Protein AF-A0A397FR09-F1 (afdb_monomer_lite)

Structure (mmCIF, N/CA/C/O backbone):
data_AF-A0A397FR09-F1
#
_entry.id   AF-A0A397FR09-F1
#
loop_
_atom_site.group_PDB
_atom_site.id
_atom_site.type_symbol
_atom_site.label_atom_id
_atom_site.label_alt_id
_atom_site.label_comp_id
_atom_site.label_asym_id
_atom_site.label_entity_id
_atom_site.label_seq_id
_atom_site.pdbx_PDB_ins_code
_atom_site.Cartn_x
_atom_site.Cartn_y
_atom_site.Cartn_z
_atom_site.occupancy
_atom_site.B_iso_or_equiv
_atom_site.auth_seq_id
_atom_site.auth_comp_id
_atom_site.auth_asym_id
_atom_site.auth_atom_id
_atom_site.pdbx_PDB_model_num
ATOM 1 N N . MET A 1 1 ? -12.885 -14.571 12.733 1.00 45.53 1 MET A N 1
ATOM 2 C CA . MET A 1 1 ? -11.521 -15.082 13.012 1.00 45.53 1 MET A CA 1
ATOM 3 C C . MET A 1 1 ? -10.592 -13.885 12.976 1.00 45.53 1 MET A C 1
ATOM 5 O O . MET A 1 1 ? -10.405 -13.341 11.898 1.00 45.53 1 MET A O 1
ATOM 9 N N . ALA A 1 2 ? -10.084 -13.427 14.120 1.00 47.41 2 ALA A N 1
ATOM 10 C CA . ALA A 1 2 ? -9.186 -12.278 14.161 1.00 47.41 2 ALA A CA 1
ATOM 11 C C . ALA A 1 2 ? -7.867 -12.636 13.455 1.00 47.41 2 ALA A C 1
ATOM 13 O O . ALA A 1 2 ? -7.003 -13.293 14.036 1.00 47.41 2 ALA A O 1
ATOM 14 N N . LYS A 1 3 ? -7.708 -12.235 12.187 1.00 55.50 3 LYS A N 1
ATOM 15 C CA . LYS A 1 3 ? -6.373 -11.908 11.679 1.00 55.50 3 LYS A CA 1
ATOM 16 C C . LYS A 1 3 ? -5.901 -10.792 12.615 1.00 55.50 3 LYS A C 1
ATOM 18 O O . LYS A 1 3 ? -6.490 -9.719 12.598 1.00 55.50 3 LYS A O 1
ATOM 23 N N . SER A 1 4 ? -4.978 -11.075 13.536 1.00 72.00 4 SER A N 1
ATOM 24 C CA . SER A 1 4 ? -4.500 -10.040 14.454 1.00 72.00 4 SER A CA 1
ATOM 25 C C . SER A 1 4 ? -3.927 -8.896 13.621 1.00 72.00 4 SER A C 1
ATOM 27 O O . SER A 1 4 ? -3.253 -9.159 12.624 1.00 72.00 4 SER A O 1
ATOM 29 N N . LEU A 1 5 ? -4.204 -7.652 14.015 1.00 78.75 5 LEU A N 1
ATOM 30 C CA . LEU A 1 5 ? -3.636 -6.43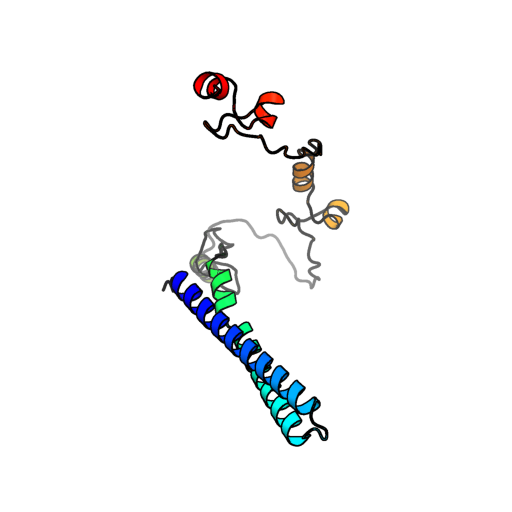2 13.427 1.00 78.75 5 LEU A CA 1
ATOM 31 C C . LEU A 1 5 ? -2.142 -6.613 13.090 1.00 78.75 5 LEU A C 1
ATOM 33 O O . LEU A 1 5 ? -1.701 -6.327 11.984 1.00 78.75 5 LEU A O 1
ATOM 37 N N . GLU A 1 6 ? -1.404 -7.241 14.007 1.00 83.56 6 GLU A N 1
ATOM 38 C CA . GLU A 1 6 ? 0.008 -7.615 13.883 1.00 83.56 6 GLU A CA 1
ATOM 39 C C . GLU A 1 6 ? 0.335 -8.464 12.636 1.00 83.56 6 GLU A C 1
ATOM 41 O O . GLU A 1 6 ? 1.358 -8.271 11.983 1.00 83.56 6 GLU A O 1
ATOM 46 N N . ASN A 1 7 ? -0.530 -9.408 12.261 1.00 85.62 7 ASN A N 1
ATOM 47 C CA . ASN A 1 7 ? -0.322 -10.268 11.096 1.00 85.62 7 ASN A CA 1
ATOM 48 C C . ASN A 1 7 ? -0.542 -9.502 9.779 1.00 85.62 7 ASN A C 1
ATOM 50 O O . ASN A 1 7 ? 0.163 -9.735 8.797 1.00 85.62 7 ASN A O 1
ATOM 54 N N . VAL A 1 8 ? -1.492 -8.561 9.767 1.00 84.31 8 VAL A N 1
ATOM 55 C CA . VAL A 1 8 ? -1.746 -7.682 8.615 1.00 84.31 8 VAL A CA 1
ATOM 56 C C . VAL A 1 8 ? -0.635 -6.632 8.493 1.00 84.31 8 VAL A C 1
ATOM 58 O O . VAL A 1 8 ? -0.106 -6.434 7.402 1.00 84.31 8 VAL A O 1
ATOM 61 N N . GLN A 1 9 ? -0.171 -6.064 9.610 1.00 85.69 9 GLN A N 1
ATOM 62 C CA . GLN A 1 9 ? 0.988 -5.163 9.659 1.00 85.69 9 GLN A CA 1
ATOM 63 C C . GLN A 1 9 ? 2.253 -5.844 9.131 1.00 85.69 9 GLN A C 1
ATOM 65 O O . GLN A 1 9 ? 2.916 -5.321 8.237 1.00 85.69 9 GLN A O 1
ATOM 70 N N . LYS A 1 10 ? 2.537 -7.069 9.580 1.00 90.62 10 LYS A N 1
ATOM 71 C CA . LYS A 1 10 ? 3.666 -7.857 9.074 1.00 90.62 10 LYS A CA 1
ATOM 72 C C . LYS A 1 10 ? 3.566 -8.139 7.573 1.00 90.62 10 LYS A C 1
ATOM 74 O O . LYS A 1 10 ? 4.577 -8.162 6.873 1.00 90.62 10 LYS A O 1
ATOM 79 N N . ARG A 1 11 ? 2.356 -8.370 7.056 1.00 89.81 11 ARG A N 1
ATOM 80 C CA . ARG A 1 11 ? 2.132 -8.531 5.613 1.00 89.81 11 ARG A CA 1
ATOM 81 C C . ARG A 1 11 ? 2.378 -7.215 4.866 1.00 89.81 11 ARG A C 1
ATOM 83 O O . ARG A 1 11 ? 3.025 -7.256 3.823 1.00 89.81 11 ARG A O 1
ATOM 90 N N . LYS A 1 12 ? 1.941 -6.070 5.401 1.00 89.69 12 LYS A N 1
ATOM 91 C CA . LYS A 1 12 ? 2.221 -4.738 4.834 1.00 89.69 12 LYS A CA 1
ATOM 92 C C . LYS A 1 12 ? 3.722 -4.495 4.732 1.00 89.69 12 LYS A C 1
ATOM 94 O O . LYS A 1 12 ? 4.199 -4.128 3.666 1.00 89.69 12 LYS A O 1
ATOM 99 N N . GLU A 1 13 ? 4.474 -4.765 5.797 1.00 92.38 13 GLU A N 1
ATOM 100 C CA . GLU A 1 13 ? 5.937 -4.635 5.798 1.00 92.38 13 GLU A CA 1
ATOM 101 C C . GLU A 1 13 ? 6.586 -5.471 4.688 1.00 92.38 13 GLU A C 1
ATOM 103 O O . GLU A 1 13 ? 7.453 -4.977 3.972 1.00 92.38 13 GLU A O 1
ATOM 108 N N . GLN A 1 14 ? 6.125 -6.709 4.480 1.00 91.88 14 GLN A N 1
ATOM 109 C CA . GLN A 1 14 ? 6.622 -7.565 3.398 1.00 91.88 14 GLN A CA 1
ATOM 110 C C . GLN A 1 14 ? 6.302 -7.015 2.004 1.00 91.88 14 GLN A C 1
ATOM 112 O O . GLN A 1 14 ? 7.123 -7.138 1.097 1.00 91.88 14 GLN A O 1
ATOM 117 N N . VAL A 1 15 ? 5.112 -6.444 1.808 1.00 89.31 15 VAL A N 1
ATOM 118 C CA . VAL A 1 15 ? 4.720 -5.836 0.527 1.00 89.31 15 VAL A CA 1
ATOM 119 C C . VAL A 1 15 ? 5.543 -4.575 0.264 1.00 89.31 15 VAL A C 1
ATOM 121 O O . VAL A 1 15 ? 6.115 -4.442 -0.815 1.00 89.31 15 VAL A O 1
ATOM 124 N N . VAL A 1 16 ? 5.700 -3.707 1.265 1.00 91.69 16 VAL A N 1
ATOM 125 C CA . VAL A 1 16 ? 6.537 -2.499 1.181 1.00 91.69 16 VAL A CA 1
ATOM 126 C C . VAL A 1 16 ? 7.996 -2.854 0.899 1.00 91.69 16 VAL A C 1
ATOM 128 O O . VAL A 1 16 ? 8.626 -2.228 0.051 1.00 91.69 16 VAL A O 1
ATOM 131 N N . GLN A 1 17 ? 8.531 -3.888 1.551 1.00 94.50 17 GLN A N 1
ATOM 132 C CA . GLN A 1 17 ? 9.887 -4.359 1.283 1.00 94.50 17 GLN A CA 1
ATOM 133 C C . GLN A 1 17 ? 10.053 -4.777 -0.185 1.00 94.50 17 GLN A C 1
ATOM 135 O O . GLN A 1 17 ? 11.002 -4.344 -0.832 1.00 94.50 17 GLN A O 1
ATOM 140 N N . LYS A 1 18 ? 9.107 -5.547 -0.735 1.00 92.75 18 LYS A N 1
ATOM 141 C CA . LYS A 1 18 ? 9.134 -5.945 -2.152 1.00 92.75 18 LYS A CA 1
ATOM 142 C C . LYS A 1 18 ? 9.042 -4.752 -3.098 1.00 92.75 18 LYS A C 1
ATOM 144 O O . LYS A 1 18 ? 9.723 -4.743 -4.115 1.00 92.75 18 LYS A O 1
ATOM 149 N N . ILE A 1 19 ? 8.221 -3.751 -2.777 1.00 90.56 19 ILE A N 1
ATOM 150 C CA . ILE A 1 19 ? 8.139 -2.511 -3.564 1.00 90.56 19 ILE A CA 1
ATOM 151 C C . ILE A 1 19 ? 9.502 -1.814 -3.591 1.00 90.56 19 ILE A C 1
ATOM 153 O O . ILE A 1 19 ? 9.951 -1.399 -4.655 1.00 90.56 19 ILE A O 1
ATOM 157 N N . ASN A 1 20 ? 10.180 -1.716 -2.446 1.00 91.75 20 ASN A N 1
ATOM 158 C CA . ASN A 1 20 ? 11.499 -1.088 -2.366 1.00 91.75 20 ASN A CA 1
ATOM 159 C C . ASN A 1 20 ? 12.561 -1.867 -3.156 1.00 91.75 20 ASN A C 1
ATOM 161 O O . ASN A 1 20 ? 13.309 -1.253 -3.909 1.00 91.75 20 ASN A O 1
ATOM 165 N N . GLU A 1 21 ? 12.584 -3.199 -3.046 1.00 94.12 21 GLU A N 1
ATOM 166 C CA . GLU A 1 21 ? 13.473 -4.066 -3.841 1.00 94.12 21 GLU A CA 1
ATOM 167 C C . GLU A 1 21 ? 13.252 -3.849 -5.349 1.00 94.12 21 GLU A C 1
ATOM 169 O O . GLU A 1 21 ? 14.201 -3.702 -6.116 1.00 94.12 21 GLU A O 1
ATOM 174 N N . LYS A 1 22 ? 11.990 -3.737 -5.775 1.00 89.94 22 LYS A N 1
ATOM 175 C CA . LYS A 1 22 ? 11.627 -3.475 -7.173 1.00 89.94 22 LYS A CA 1
ATOM 176 C C . LYS A 1 22 ? 12.008 -2.066 -7.637 1.00 89.94 22 LYS A C 1
ATOM 178 O O . LYS A 1 22 ? 12.426 -1.889 -8.776 1.00 89.94 22 LYS A O 1
ATOM 183 N N . LYS A 1 23 ? 11.907 -1.059 -6.769 1.00 90.44 23 LYS A N 1
ATOM 184 C CA . LYS A 1 23 ? 12.375 0.306 -7.068 1.00 90.44 23 LYS A CA 1
ATOM 185 C C . LYS A 1 23 ? 13.902 0.359 -7.211 1.00 90.44 23 LYS A C 1
ATOM 187 O O . LYS A 1 23 ? 14.399 1.042 -8.099 1.00 90.44 23 LYS A O 1
ATOM 192 N N . GLU A 1 24 ? 14.644 -0.419 -6.424 1.00 93.31 24 GLU A N 1
ATOM 193 C CA . GLU A 1 24 ? 16.100 -0.547 -6.580 1.00 93.31 24 GLU A CA 1
ATOM 194 C C . GLU A 1 24 ? 16.484 -1.231 -7.907 1.00 93.31 24 GLU A C 1
ATOM 196 O O . GLU A 1 24 ? 17.368 -0.745 -8.613 1.00 93.31 24 GLU A O 1
ATOM 201 N N . GLU A 1 25 ? 15.768 -2.293 -8.307 1.00 90.81 25 GLU A N 1
ATOM 202 C CA . GLU A 1 25 ? 15.913 -2.914 -9.638 1.00 90.81 25 GLU A CA 1
ATOM 203 C C . GLU A 1 25 ? 15.670 -1.888 -10.768 1.00 90.81 25 GLU A C 1
ATOM 205 O O . GLU A 1 25 ? 16.403 -1.854 -11.760 1.00 90.81 25 GLU A O 1
ATOM 210 N N . GLN A 1 26 ? 14.680 -1.004 -10.604 1.00 87.19 26 GLN A N 1
ATOM 211 C CA . GLN A 1 26 ? 14.390 0.075 -11.552 1.00 87.19 26 GLN A CA 1
ATOM 212 C C . GLN A 1 26 ? 15.555 1.080 -11.659 1.00 87.19 26 GLN A C 1
ATOM 214 O O . GLN A 1 26 ? 15.952 1.457 -12.766 1.00 87.19 26 GLN A O 1
ATOM 219 N N . ASP A 1 27 ? 16.144 1.474 -10.529 1.00 89.25 27 ASP A N 1
ATOM 220 C CA . ASP A 1 27 ? 17.308 2.367 -10.478 1.00 89.25 27 ASP A CA 1
ATOM 221 C C . ASP A 1 27 ? 18.555 1.752 -11.130 1.00 89.25 27 ASP A C 1
ATOM 223 O O . ASP A 1 27 ? 19.372 2.464 -11.731 1.00 89.25 27 ASP A O 1
ATOM 227 N N . ASP A 1 28 ? 18.723 0.435 -11.029 1.00 91.62 28 ASP A N 1
ATOM 228 C CA . ASP A 1 28 ? 19.810 -0.287 -11.685 1.00 91.62 28 ASP A CA 1
ATOM 229 C C . ASP A 1 28 ? 19.636 -0.324 -13.211 1.00 91.62 28 ASP A C 1
ATOM 231 O O . ASP A 1 28 ? 20.605 -0.070 -13.937 1.00 91.62 28 ASP A O 1
ATOM 235 N N . ILE A 1 29 ? 18.407 -0.517 -13.708 1.00 88.25 29 ILE A N 1
ATOM 236 C CA . ILE A 1 29 ? 18.078 -0.413 -15.143 1.00 88.25 29 ILE A CA 1
ATOM 237 C C . ILE A 1 29 ? 18.370 0.999 -15.668 1.00 88.25 29 ILE A C 1
ATOM 239 O O . ILE A 1 29 ? 18.963 1.154 -16.742 1.00 88.25 29 ILE A O 1
ATOM 243 N N . ILE A 1 30 ? 18.026 2.043 -14.907 1.00 86.50 30 ILE A N 1
ATOM 244 C CA . ILE A 1 30 ? 18.326 3.438 -15.270 1.00 86.50 30 ILE A CA 1
ATOM 245 C C . ILE A 1 30 ? 19.842 3.656 -15.331 1.00 86.50 30 ILE A C 1
ATOM 247 O O . ILE A 1 30 ? 20.358 4.201 -16.310 1.00 86.50 30 ILE A O 1
ATOM 251 N N . ARG A 1 31 ? 20.590 3.181 -14.326 1.00 88.44 31 ARG A N 1
ATOM 252 C CA . ARG A 1 31 ? 22.061 3.259 -14.314 1.00 88.44 31 ARG A CA 1
ATOM 253 C C . ARG A 1 31 ? 22.696 2.513 -15.484 1.00 88.44 31 ARG A C 1
ATOM 255 O O . ARG A 1 31 ? 23.716 2.969 -16.004 1.00 88.44 31 ARG A O 1
ATOM 262 N N . GLN A 1 32 ? 22.141 1.375 -15.889 1.00 85.31 32 GLN A N 1
ATOM 263 C CA . GLN A 1 32 ? 22.618 0.616 -17.041 1.00 85.31 32 GLN A CA 1
ATOM 264 C C . GLN A 1 32 ? 22.304 1.336 -18.357 1.00 85.31 32 GLN A C 1
ATOM 266 O O . GLN A 1 32 ? 23.185 1.457 -19.205 1.00 85.31 32 GLN A O 1
ATOM 271 N N . SER A 1 33 ? 21.109 1.911 -18.480 1.00 83.62 33 SER A N 1
ATOM 272 C CA . SER A 1 33 ? 20.697 2.704 -19.643 1.00 83.62 33 SER A CA 1
ATOM 273 C C . SER A 1 33 ? 21.578 3.940 -19.848 1.00 83.62 33 SER A C 1
ATOM 275 O O . SER A 1 33 ? 21.992 4.220 -20.970 1.00 83.62 33 SER A O 1
ATOM 277 N N . LEU A 1 34 ? 21.934 4.653 -18.773 1.00 83.38 34 LEU A N 1
ATOM 278 C CA . LEU A 1 34 ? 22.844 5.804 -18.842 1.00 83.38 34 LEU A CA 1
ATOM 279 C C . LEU A 1 34 ? 24.243 5.404 -19.335 1.00 83.38 34 LEU A C 1
ATOM 281 O O . LEU A 1 34 ? 24.807 6.077 -20.194 1.00 83.38 34 LEU A O 1
ATOM 285 N N . LYS A 1 35 ? 24.776 4.268 -18.863 1.00 83.06 35 LYS A N 1
ATOM 286 C CA . LYS A 1 35 ? 26.063 3.735 -19.346 1.00 83.06 35 LYS A CA 1
ATOM 287 C C . LYS A 1 35 ? 26.023 3.372 -20.831 1.00 83.06 35 LYS A C 1
ATOM 289 O O . LYS A 1 35 ? 27.016 3.569 -21.522 1.00 83.06 35 LYS A O 1
ATOM 294 N N . GLU A 1 36 ? 24.902 2.839 -21.315 1.00 79.38 36 GLU A N 1
ATOM 295 C CA . GLU A 1 36 ? 24.724 2.507 -22.734 1.00 79.38 36 GLU A CA 1
ATOM 296 C C . GLU A 1 36 ? 24.579 3.750 -23.623 1.00 79.38 36 GLU A C 1
ATOM 298 O O . GLU A 1 36 ? 25.007 3.730 -24.777 1.00 79.38 36 GLU A O 1
ATOM 303 N N . GLN A 1 37 ? 24.031 4.848 -23.095 1.00 73.00 37 GLN A N 1
ATOM 304 C CA . GLN A 1 37 ? 23.965 6.131 -23.804 1.00 73.00 37 GLN A CA 1
ATOM 305 C C . GLN A 1 37 ? 25.328 6.830 -23.913 1.00 73.00 37 GLN A C 1
ATOM 307 O O . GLN A 1 37 ? 25.572 7.515 -24.905 1.00 73.00 37 GLN A O 1
ATOM 312 N N . ASP A 1 38 ? 26.223 6.628 -22.942 1.00 79.69 38 ASP A N 1
ATOM 313 C CA . ASP A 1 38 ? 27.589 7.173 -22.961 1.00 79.69 38 ASP A CA 1
ATOM 314 C C . ASP A 1 38 ? 28.523 6.451 -23.963 1.00 79.69 38 ASP A C 1
ATOM 316 O O . ASP A 1 38 ? 29.643 6.909 -24.217 1.00 79.69 38 ASP A O 1
ATOM 320 N N . ASN A 1 39 ? 28.086 5.336 -24.563 1.00 71.75 39 ASN A N 1
ATOM 321 C CA . ASN A 1 39 ? 28.842 4.616 -25.591 1.00 71.75 39 ASN A CA 1
ATOM 322 C C . ASN A 1 39 ? 28.769 5.335 -26.957 1.00 71.75 39 ASN A C 1
ATOM 324 O O . ASN A 1 39 ? 27.706 5.769 -27.393 1.00 71.75 39 ASN A O 1
ATOM 328 N N . GLU A 1 40 ? 29.892 5.388 -27.695 1.00 67.94 40 GLU A N 1
ATOM 329 C CA . GLU A 1 40 ? 30.014 6.081 -29.002 1.00 67.94 40 GLU A CA 1
ATOM 330 C C . GLU A 1 40 ? 28.999 5.613 -30.069 1.00 67.94 40 GLU A C 1
ATOM 332 O O . GLU A 1 40 ? 28.719 6.334 -31.030 1.00 67.94 40 GLU A O 1
ATOM 337 N N . THR A 1 41 ? 28.425 4.420 -29.895 1.00 72.88 41 THR A N 1
ATOM 338 C CA . THR A 1 41 ? 27.283 3.913 -30.662 1.00 72.88 41 THR A CA 1
ATOM 339 C C . THR A 1 41 ? 26.309 3.209 -29.713 1.00 72.88 41 THR A C 1
ATOM 341 O O . THR A 1 41 ? 26.593 2.073 -29.319 1.00 72.88 41 THR A O 1
ATOM 344 N N . PRO A 1 42 ? 25.172 3.836 -29.356 1.00 68.88 42 PRO A N 1
ATOM 345 C CA . PRO A 1 42 ? 24.167 3.219 -28.498 1.00 68.88 42 PRO A CA 1
ATOM 346 C C . PRO A 1 42 ? 23.613 1.945 -29.140 1.00 68.88 42 PRO A C 1
ATOM 348 O O . PRO A 1 42 ? 23.215 1.951 -30.311 1.00 68.88 42 PRO A O 1
ATOM 351 N N . ASN A 1 43 ? 23.574 0.847 -28.385 1.00 77.94 43 ASN A N 1
ATOM 352 C CA . ASN A 1 43 ? 22.966 -0.390 -28.856 1.00 77.94 43 ASN A CA 1
ATOM 353 C C . ASN A 1 43 ? 21.437 -0.300 -28.719 1.00 77.94 43 ASN A C 1
ATOM 355 O O . ASN A 1 43 ? 20.877 -0.548 -27.657 1.00 77.94 43 ASN A O 1
ATOM 359 N N . HIS A 1 44 ? 20.763 0.071 -29.809 1.00 75.38 44 HIS A N 1
ATOM 360 C CA . HIS A 1 44 ? 19.313 0.298 -29.834 1.00 75.38 44 HIS A CA 1
ATOM 361 C C . HIS A 1 44 ? 18.483 -0.954 -29.487 1.00 75.38 44 HIS A C 1
ATOM 363 O O . HIS A 1 44 ? 17.365 -0.826 -28.997 1.00 75.38 44 HIS A O 1
ATOM 369 N N . GLU A 1 45 ? 19.002 -2.157 -29.741 1.00 77.69 45 GLU A N 1
ATOM 370 C CA . GLU A 1 45 ? 18.333 -3.414 -29.370 1.00 77.69 45 GLU A CA 1
ATOM 371 C C . GLU A 1 45 ? 18.380 -3.606 -27.844 1.00 77.69 45 GLU A C 1
ATOM 373 O O . GLU A 1 45 ? 17.362 -3.883 -27.221 1.00 77.69 45 GLU A O 1
ATOM 378 N N . LEU A 1 46 ? 19.530 -3.298 -27.232 1.00 76.81 46 LEU A N 1
ATOM 379 C CA . LEU A 1 46 ? 19.737 -3.366 -25.782 1.00 76.81 46 LEU A CA 1
ATOM 380 C C . LEU A 1 46 ? 18.916 -2.317 -25.012 1.00 76.81 46 LEU A C 1
ATOM 382 O O . LEU A 1 46 ? 18.432 -2.591 -23.921 1.00 76.81 46 LEU A O 1
ATOM 386 N N . ILE A 1 47 ? 18.744 -1.120 -25.584 1.00 79.50 47 ILE A N 1
ATOM 387 C CA . ILE A 1 47 ? 17.887 -0.069 -25.010 1.00 79.50 47 ILE A CA 1
ATOM 388 C C . ILE A 1 47 ? 16.417 -0.507 -25.023 1.00 79.50 47 ILE A C 1
ATOM 390 O O . ILE A 1 47 ? 15.724 -0.314 -24.030 1.00 79.50 47 ILE A O 1
ATOM 394 N N . GLY A 1 48 ? 15.956 -1.141 -26.108 1.00 81.25 48 GLY A N 1
ATOM 395 C CA 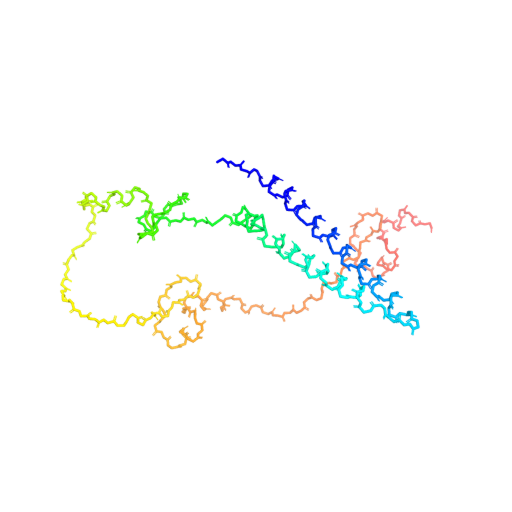. GLY A 1 48 ? 14.592 -1.674 -26.187 1.00 81.25 48 GLY A CA 1
ATOM 396 C C . GLY A 1 48 ? 14.321 -2.769 -25.151 1.00 81.25 48 GLY A C 1
ATOM 397 O O . GLY A 1 48 ? 13.279 -2.749 -24.500 1.00 81.25 48 GLY A O 1
ATOM 398 N N . ASP A 1 49 ? 15.277 -3.677 -24.940 1.00 86.06 49 ASP A N 1
ATOM 399 C CA . ASP A 1 49 ? 15.162 -4.721 -23.914 1.00 86.06 49 ASP A CA 1
ATOM 400 C C . ASP A 1 49 ? 15.061 -4.124 -22.494 1.00 86.06 49 ASP A C 1
ATOM 402 O O . ASP A 1 49 ? 14.231 -4.564 -21.695 1.00 86.06 49 ASP A O 1
ATOM 406 N N . LEU A 1 50 ? 15.846 -3.079 -22.194 1.00 86.12 50 LEU A N 1
ATOM 407 C CA . LEU A 1 50 ? 15.801 -2.369 -20.907 1.00 86.12 50 LEU A CA 1
ATOM 408 C C . LEU A 1 50 ? 14.469 -1.629 -20.695 1.00 86.12 50 LEU A C 1
ATOM 410 O O . LEU A 1 50 ? 13.941 -1.629 -19.584 1.00 86.12 50 LEU A O 1
ATOM 414 N N . GLU A 1 51 ? 13.894 -1.032 -21.743 1.00 86.44 51 GLU A N 1
ATOM 415 C CA . GLU A 1 51 ? 12.571 -0.391 -21.685 1.00 86.44 51 GLU A CA 1
ATOM 416 C C . GLU A 1 51 ? 11.446 -1.404 -21.404 1.00 86.44 51 GLU A C 1
ATOM 418 O O . GLU A 1 51 ? 10.530 -1.128 -20.621 1.00 86.44 51 GLU A O 1
ATOM 423 N N . ASP A 1 52 ? 11.517 -2.593 -22.009 1.00 89.62 52 ASP A N 1
ATOM 424 C CA . ASP A 1 52 ? 10.556 -3.674 -21.776 1.00 89.62 52 ASP A CA 1
ATOM 425 C C . ASP A 1 52 ? 10.681 -4.270 -20.364 1.00 89.62 52 ASP A C 1
ATOM 427 O O . ASP A 1 52 ? 9.669 -4.634 -19.754 1.00 89.62 52 ASP A O 1
ATOM 431 N N . GLU A 1 53 ? 11.898 -4.389 -19.829 1.00 87.88 53 GLU A N 1
ATOM 432 C CA . GLU A 1 53 ? 12.132 -4.786 -18.435 1.00 87.88 53 GLU A CA 1
ATOM 433 C C . GLU A 1 53 ? 11.612 -3.735 -17.453 1.00 87.88 53 GLU A C 1
ATOM 435 O O . GLU A 1 53 ? 10.889 -4.084 -16.518 1.00 87.88 53 GLU A O 1
ATOM 440 N N . TRP A 1 54 ? 11.883 -2.455 -17.711 1.00 87.94 54 TRP A N 1
ATOM 441 C CA . TRP A 1 54 ? 11.392 -1.342 -16.901 1.00 87.94 54 TRP A CA 1
ATOM 442 C C . TRP A 1 54 ? 9.862 -1.331 -16.814 1.00 87.94 54 TRP A C 1
ATOM 444 O O . TRP A 1 54 ? 9.305 -1.276 -15.719 1.00 87.94 54 TRP A O 1
ATOM 454 N N . ARG A 1 55 ? 9.168 -1.502 -17.947 1.00 90.81 55 ARG A N 1
ATOM 455 C CA . ARG A 1 55 ? 7.697 -1.555 -17.982 1.00 90.81 55 ARG A CA 1
ATOM 456 C C . ARG A 1 55 ? 7.125 -2.735 -17.189 1.00 90.81 55 ARG A C 1
ATOM 458 O O . ARG A 1 55 ? 6.107 -2.589 -16.517 1.00 90.81 55 ARG A O 1
ATOM 465 N N . LYS A 1 56 ? 7.759 -3.912 -17.253 1.00 92.62 56 LYS A N 1
ATOM 466 C CA . LYS A 1 56 ? 7.335 -5.080 -16.454 1.00 92.62 56 LYS A CA 1
ATOM 467 C C . LYS A 1 56 ? 7.482 -4.807 -14.960 1.00 92.62 56 LYS A C 1
ATOM 469 O O . LYS A 1 56 ? 6.598 -5.172 -14.190 1.00 92.62 56 LYS A O 1
ATOM 474 N N . LEU A 1 57 ? 8.577 -4.162 -14.571 1.00 89.12 57 LEU A N 1
ATOM 475 C CA . LEU A 1 57 ? 8.847 -3.765 -13.194 1.00 89.12 57 LEU A CA 1
ATOM 476 C C . LEU A 1 57 ? 7.833 -2.745 -12.673 1.00 89.12 57 LEU A C 1
ATOM 478 O O . LEU A 1 57 ? 7.321 -2.917 -11.570 1.00 89.12 57 LEU A O 1
ATOM 482 N N . GLU A 1 58 ? 7.468 -1.747 -13.476 1.00 89.56 58 GLU A N 1
ATOM 483 C CA . GLU A 1 58 ? 6.394 -0.809 -13.130 1.00 89.56 58 GLU A CA 1
ATOM 484 C C . GLU A 1 58 ? 5.053 -1.517 -12.911 1.00 89.56 58 GLU A C 1
ATOM 486 O O . GLU A 1 58 ? 4.359 -1.256 -11.928 1.00 89.56 58 GLU A O 1
ATOM 491 N N . ASP A 1 59 ? 4.696 -2.459 -13.788 1.00 92.94 59 ASP A N 1
ATOM 492 C CA . ASP A 1 59 ? 3.478 -3.256 -13.636 1.00 92.94 59 ASP A CA 1
ATOM 493 C C . ASP A 1 59 ? 3.500 -4.137 -12.375 1.00 92.94 59 ASP A C 1
ATOM 495 O O . ASP A 1 59 ? 2.452 -4.375 -11.770 1.00 92.94 59 ASP A O 1
ATOM 499 N N . GLU A 1 60 ? 4.667 -4.651 -11.979 1.00 90.12 60 GLU A N 1
ATOM 500 C CA . GLU A 1 60 ? 4.848 -5.405 -10.733 1.00 90.12 60 GLU A CA 1
ATOM 501 C C . GLU A 1 60 ? 4.726 -4.511 -9.495 1.00 90.12 60 GLU A C 1
ATOM 503 O O . GLU A 1 60 ? 4.031 -4.892 -8.552 1.00 90.12 60 GLU A O 1
ATOM 508 N N . ILE A 1 61 ? 5.337 -3.321 -9.507 1.00 89.88 61 ILE A N 1
ATOM 509 C CA . ILE A 1 61 ? 5.228 -2.333 -8.423 1.00 89.88 61 ILE A CA 1
ATOM 510 C C . ILE A 1 61 ? 3.774 -1.910 -8.248 1.00 89.88 61 ILE A C 1
ATOM 512 O O . ILE A 1 61 ? 3.258 -1.985 -7.137 1.00 89.88 61 ILE A O 1
ATOM 516 N N . ARG A 1 62 ? 3.082 -1.569 -9.339 1.00 92.25 62 ARG A N 1
ATOM 517 C CA . ARG A 1 62 ? 1.671 -1.172 -9.293 1.00 92.25 62 ARG A CA 1
ATOM 518 C C . ARG A 1 62 ? 0.791 -2.247 -8.657 1.00 92.25 62 ARG A C 1
ATOM 520 O O . ARG A 1 62 ? -0.016 -1.946 -7.792 1.00 92.25 62 ARG A O 1
ATOM 527 N N . LYS A 1 63 ? 0.983 -3.519 -9.022 1.00 92.50 63 LYS A N 1
ATOM 528 C CA . LYS A 1 63 ? 0.232 -4.635 -8.412 1.00 92.50 63 LYS A CA 1
ATOM 529 C C . LYS A 1 63 ? 0.490 -4.790 -6.916 1.00 92.50 63 LYS A C 1
ATOM 531 O O . LYS A 1 63 ? -0.380 -5.289 -6.211 1.00 92.50 63 LYS A O 1
ATOM 536 N N . LEU A 1 64 ? 1.695 -4.460 -6.458 1.00 89.31 64 LEU A N 1
ATOM 537 C CA . LEU A 1 64 ? 2.033 -4.488 -5.040 1.00 89.31 64 LEU A CA 1
ATOM 538 C C . LEU A 1 64 ? 1.450 -3.276 -4.309 1.00 89.31 64 LEU A C 1
ATOM 540 O O . LEU A 1 64 ? 1.000 -3.435 -3.183 1.00 89.31 64 LEU A O 1
ATOM 544 N N . GLU A 1 65 ? 1.439 -2.097 -4.930 1.00 87.81 65 GLU A N 1
ATOM 545 C CA . GLU A 1 65 ? 0.812 -0.884 -4.385 1.00 87.81 65 GLU A CA 1
ATOM 546 C C . GLU A 1 65 ? -0.721 -1.031 -4.290 1.00 87.81 65 GLU A C 1
ATOM 548 O O . GLU A 1 65 ? -1.311 -0.577 -3.314 1.00 87.81 65 GLU A O 1
ATOM 553 N N . ASP A 1 66 ? -1.338 -1.776 -5.213 1.00 90.38 66 ASP A N 1
ATOM 554 C CA . ASP A 1 66 ? -2.760 -2.152 -5.192 1.00 90.38 66 ASP A CA 1
ATOM 555 C C . ASP A 1 66 ? -3.076 -3.344 -4.246 1.00 90.38 66 ASP A C 1
ATOM 557 O O . ASP A 1 66 ? -4.188 -3.885 -4.276 1.00 90.38 66 ASP A O 1
ATOM 561 N N . ASP A 1 67 ? -2.125 -3.825 -3.427 1.00 91.38 67 ASP A N 1
ATOM 562 C CA . ASP A 1 67 ? -2.373 -4.968 -2.533 1.00 91.38 67 ASP A CA 1
ATOM 563 C C . ASP A 1 67 ? -3.448 -4.610 -1.479 1.00 91.38 67 ASP A C 1
ATOM 565 O O . ASP A 1 67 ? -3.312 -3.617 -0.757 1.00 91.38 67 ASP A O 1
ATOM 569 N N . PRO A 1 68 ? -4.495 -5.441 -1.304 1.00 87.38 68 PRO A N 1
ATOM 570 C CA . PRO A 1 68 ? -5.584 -5.169 -0.364 1.00 87.38 68 PRO A CA 1
ATOM 571 C C . PRO A 1 68 ? -5.129 -5.109 1.098 1.00 87.38 68 PRO A C 1
ATOM 573 O O . PRO A 1 68 ? -5.898 -4.701 1.957 1.00 87.38 68 PRO A O 1
ATOM 576 N N . VAL A 1 69 ? -3.892 -5.503 1.422 1.00 87.06 69 VAL A N 1
ATOM 577 C CA . VAL A 1 69 ? -3.326 -5.323 2.765 1.00 87.06 69 VAL A CA 1
ATOM 578 C C . VAL A 1 69 ? -3.347 -3.858 3.215 1.00 87.06 69 VAL A C 1
ATOM 580 O O . VAL A 1 69 ? -3.455 -3.595 4.412 1.00 87.06 69 VAL A O 1
ATOM 583 N N . PHE A 1 70 ? -3.251 -2.906 2.281 1.00 84.75 70 PHE A N 1
ATOM 584 C CA . PHE A 1 70 ? -3.281 -1.480 2.603 1.00 84.75 70 PHE A CA 1
ATOM 585 C C . PHE A 1 70 ? -4.679 -1.012 3.014 1.00 84.75 70 PHE A C 1
ATOM 587 O O . PHE A 1 70 ? -4.788 -0.229 3.955 1.00 84.75 70 PHE A O 1
ATOM 594 N N . THR A 1 71 ? -5.733 -1.536 2.384 1.00 82.31 71 THR A N 1
ATOM 595 C CA . THR A 1 71 ? -7.124 -1.254 2.771 1.00 82.31 71 THR A CA 1
ATOM 596 C C . THR A 1 71 ? -7.540 -2.062 4.003 1.00 82.31 71 THR A C 1
ATOM 598 O O . THR A 1 71 ? -8.102 -1.494 4.929 1.00 82.31 71 THR A O 1
ATOM 601 N N . GLU A 1 72 ? -7.151 -3.344 4.096 1.00 83.75 72 GLU A N 1
ATOM 602 C CA . GLU A 1 72 ? -7.423 -4.201 5.266 1.00 83.75 72 GLU A CA 1
ATOM 603 C C . GLU A 1 72 ? -6.889 -3.582 6.574 1.00 83.75 72 GLU A C 1
ATOM 605 O O . GLU A 1 72 ? -7.492 -3.767 7.628 1.00 83.7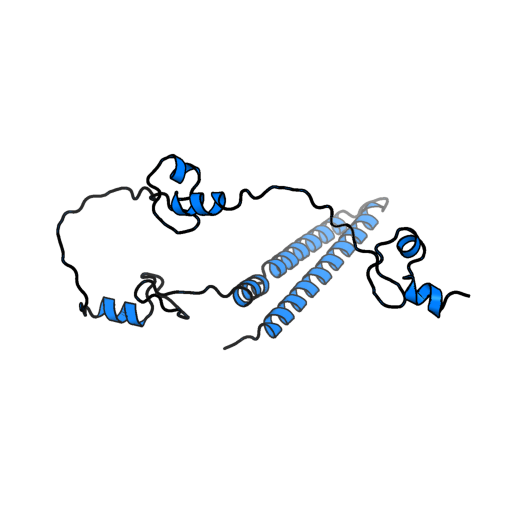5 72 GLU A O 1
ATOM 610 N N . LEU A 1 73 ? -5.753 -2.871 6.540 1.00 80.81 73 LEU A N 1
ATOM 611 C CA . LEU A 1 73 ? -5.239 -2.170 7.723 1.00 80.81 73 LEU A CA 1
ATOM 612 C C . LEU A 1 73 ? -6.076 -0.961 8.109 1.00 80.81 73 LEU A C 1
ATOM 614 O O . LEU A 1 73 ? -6.307 -0.762 9.296 1.00 80.81 73 LEU A O 1
ATOM 618 N N . TYR A 1 74 ? -6.518 -0.179 7.128 1.00 76.75 74 TYR A N 1
ATOM 619 C CA . TYR A 1 74 ? -7.343 0.993 7.382 1.00 76.75 74 TYR A CA 1
ATOM 620 C C . TYR A 1 74 ? -8.666 0.598 8.045 1.00 76.75 74 TYR A C 1
ATOM 622 O O . TYR A 1 74 ? -9.031 1.198 9.052 1.00 76.75 74 TYR A O 1
ATOM 630 N N . ASP A 1 75 ? -9.306 -0.466 7.555 1.00 80.25 75 ASP A N 1
ATOM 631 C CA . ASP A 1 75 ? -10.560 -0.997 8.108 1.00 80.25 75 ASP A CA 1
ATOM 632 C C . ASP A 1 75 ? -10.379 -1.573 9.526 1.00 80.25 75 ASP A C 1
ATOM 634 O O . ASP A 1 75 ? -11.291 -1.533 10.350 1.00 80.25 75 ASP A O 1
ATOM 638 N N . LEU A 1 76 ? -9.196 -2.124 9.831 1.00 78.50 76 LEU A N 1
ATOM 639 C CA . LEU A 1 76 ? -8.865 -2.633 11.167 1.00 78.50 76 LEU A CA 1
ATOM 640 C C . LEU A 1 76 ? -8.496 -1.524 12.162 1.00 78.50 76 LEU A C 1
ATOM 642 O O . LEU A 1 76 ? -8.754 -1.679 13.355 1.00 78.50 76 LEU A O 1
ATOM 646 N N . GLU A 1 77 ? -7.852 -0.450 11.700 1.00 77.31 77 GLU A N 1
ATOM 647 C CA . GLU A 1 77 ? -7.502 0.720 12.517 1.00 77.31 77 GLU A CA 1
ATOM 648 C C . GLU A 1 77 ? -8.707 1.646 12.731 1.00 77.31 77 GLU A C 1
ATOM 650 O O . GLU A 1 77 ? -8.809 2.273 13.784 1.00 77.31 77 GLU A O 1
ATOM 655 N N . ASN A 1 78 ? -9.642 1.677 11.777 1.00 74.12 78 ASN A N 1
ATOM 656 C CA . ASN A 1 78 ? -10.858 2.487 11.799 1.00 74.12 78 ASN A CA 1
ATOM 657 C C . ASN A 1 78 ? -12.088 1.584 11.617 1.00 74.12 78 ASN A C 1
ATOM 659 O O . ASN A 1 78 ? -12.693 1.576 10.541 1.00 74.12 78 ASN A O 1
ATOM 663 N N . PRO A 1 79 ? -12.464 0.794 12.638 1.00 70.81 79 PRO A N 1
ATOM 664 C CA . PRO A 1 79 ? -13.657 -0.031 12.552 1.00 70.81 79 PRO A CA 1
ATOM 665 C C . PRO A 1 79 ? -14.882 0.872 12.387 1.00 70.81 79 PRO A C 1
ATOM 667 O O . PRO A 1 79 ? -15.179 1.697 13.250 1.00 70.81 79 PRO A O 1
ATOM 670 N N . ILE A 1 80 ? -15.593 0.716 11.273 1.00 71.69 80 ILE A N 1
ATOM 671 C CA . ILE A 1 80 ? -16.864 1.404 11.049 1.00 71.69 80 ILE A CA 1
ATOM 672 C C . ILE A 1 80 ? -17.864 0.862 12.077 1.00 71.69 80 ILE A C 1
ATOM 674 O O . ILE A 1 80 ? -18.149 -0.337 12.099 1.00 71.69 80 ILE A O 1
ATOM 678 N N . GLU A 1 81 ? -18.395 1.730 12.941 1.00 72.25 81 GLU A N 1
ATOM 679 C CA . GLU A 1 81 ? -19.523 1.379 13.807 1.00 72.25 81 GLU A CA 1
ATOM 680 C C . GLU A 1 81 ? -20.782 1.230 12.949 1.00 72.25 81 GLU A C 1
ATOM 682 O O . GLU A 1 81 ? -21.434 2.208 12.583 1.00 72.25 81 GLU A O 1
ATOM 687 N N . ILE A 1 82 ? -21.137 -0.009 12.622 1.00 80.25 82 ILE A N 1
ATOM 688 C CA . ILE A 1 82 ? -22.351 -0.310 11.868 1.00 80.25 82 ILE A CA 1
ATOM 689 C C . ILE A 1 82 ? -23.529 -0.386 12.848 1.00 80.25 82 ILE A C 1
ATOM 691 O O . ILE A 1 82 ? -23.550 -1.221 13.758 1.00 80.25 82 ILE A O 1
ATOM 695 N N . ARG A 1 83 ? -24.533 0.484 12.675 1.00 83.38 83 ARG A N 1
ATOM 696 C CA . ARG A 1 83 ? -25.735 0.535 13.524 1.00 83.38 83 ARG A CA 1
ATOM 697 C C . ARG A 1 83 ? -26.991 0.213 12.731 1.00 83.38 83 ARG A C 1
ATOM 699 O O . ARG A 1 83 ? -27.214 0.743 11.655 1.00 83.38 83 ARG A O 1
ATOM 706 N N . CYS A 1 84 ? -27.843 -0.630 13.304 1.00 85.06 84 CYS A N 1
ATOM 707 C CA . CYS A 1 84 ? -29.122 -0.995 12.700 1.00 85.06 84 CYS A CA 1
ATOM 708 C C . CYS A 1 84 ? -30.127 0.157 12.750 1.00 85.06 84 CYS A C 1
ATOM 710 O O . CYS A 1 84 ? -30.506 0.578 13.843 1.00 85.06 84 CYS A O 1
ATOM 712 N N . SER A 1 85 ? -30.669 0.563 11.602 1.00 84.94 85 SER A N 1
ATOM 713 C CA . SER A 1 85 ? -31.663 1.642 11.502 1.00 84.94 85 SER A CA 1
ATOM 714 C C . SER A 1 85 ? -32.964 1.352 12.267 1.00 84.94 85 SER A C 1
ATOM 716 O O . SER A 1 85 ? -33.610 2.263 12.777 1.00 84.94 85 SER A O 1
ATOM 718 N N . GLY A 1 86 ? -33.342 0.077 12.425 1.00 83.81 86 GLY A N 1
ATOM 719 C CA . GLY A 1 86 ? -34.577 -0.317 13.116 1.00 83.81 86 GLY A CA 1
ATOM 720 C C . GLY A 1 86 ? -34.488 -0.357 14.646 1.00 83.81 86 GLY A C 1
ATOM 721 O O . GLY A 1 86 ? -35.486 -0.135 15.329 1.00 83.81 86 GLY A O 1
ATOM 722 N N . CYS A 1 87 ? -33.314 -0.652 15.215 1.00 85.75 87 CYS A N 1
ATOM 723 C CA . CYS A 1 87 ? -33.156 -0.813 16.673 1.00 85.75 87 CYS A CA 1
ATOM 724 C C . CYS A 1 87 ? -31.989 -0.034 17.290 1.00 85.75 87 CYS A C 1
ATOM 726 O O . CYS A 1 87 ? -31.779 -0.112 18.502 1.00 85.75 87 CYS A O 1
ATOM 728 N N . ASN A 1 88 ? -31.243 0.697 16.464 1.00 81.19 88 ASN A N 1
ATOM 729 C CA . ASN A 1 88 ? -30.093 1.531 16.799 1.00 81.19 88 ASN A CA 1
ATOM 730 C C . ASN A 1 88 ? -28.994 0.824 17.612 1.00 81.19 88 ASN A C 1
ATOM 732 O O . ASN A 1 88 ? -28.280 1.452 18.391 1.00 81.19 88 ASN A O 1
ATOM 736 N N . ARG A 1 89 ? -28.884 -0.503 17.477 1.00 82.31 89 ARG A N 1
ATOM 737 C CA . ARG A 1 89 ? -27.810 -1.293 18.089 1.00 82.31 89 ARG A CA 1
ATOM 738 C C . ARG A 1 89 ? -26.646 -1.419 17.124 1.00 82.31 89 ARG A C 1
ATOM 740 O O . ARG A 1 89 ? -26.874 -1.632 15.934 1.00 82.31 89 ARG A O 1
ATOM 747 N N . GLU A 1 90 ? -25.438 -1.363 17.674 1.00 84.62 90 GLU A N 1
ATOM 748 C CA . GLU A 1 90 ? -24.224 -1.805 16.992 1.00 84.62 90 GLU A CA 1
ATOM 749 C C . GLU A 1 90 ? -24.345 -3.289 16.645 1.00 84.62 90 GLU A C 1
ATOM 751 O O . GLU A 1 90 ? -24.741 -4.113 17.480 1.00 84.62 90 GLU A O 1
ATOM 756 N N . VAL A 1 91 ? -24.058 -3.610 15.390 1.00 84.94 91 VAL A N 1
ATOM 757 C CA . VAL A 1 91 ? -24.131 -4.959 14.834 1.00 84.94 91 VAL A CA 1
ATOM 758 C C . VAL A 1 91 ? -22.951 -5.196 13.905 1.00 84.94 91 VAL A C 1
ATOM 760 O O . VAL A 1 91 ? -22.400 -4.258 13.346 1.00 84.94 91 VAL A O 1
ATOM 763 N N . ASP A 1 92 ? -22.569 -6.459 13.737 1.00 77.81 92 ASP A N 1
ATOM 764 C CA . ASP A 1 92 ? -21.434 -6.819 12.881 1.00 77.81 92 ASP A CA 1
ATOM 765 C C . ASP A 1 92 ? -21.780 -6.756 11.379 1.00 77.81 92 ASP A C 1
ATOM 767 O O . ASP A 1 92 ? -20.892 -6.583 10.551 1.00 77.81 92 ASP A O 1
ATOM 771 N N . GLU A 1 93 ? -23.063 -6.918 11.027 1.00 79.06 93 GLU A N 1
ATOM 772 C CA . GLU A 1 93 ? -23.567 -6.971 9.648 1.00 79.06 93 GLU A CA 1
ATOM 773 C C . GLU A 1 93 ? -25.002 -6.408 9.578 1.00 79.06 93 GLU A C 1
ATOM 775 O O . GLU A 1 93 ? -25.821 -6.643 10.481 1.00 79.06 93 GLU A O 1
ATOM 780 N N . LEU A 1 94 ? -25.309 -5.696 8.489 1.00 85.12 94 LEU A N 1
ATOM 781 C CA . LEU A 1 94 ? -26.656 -5.262 8.106 1.00 85.12 94 LEU A CA 1
ATOM 782 C C . LEU A 1 94 ? -27.086 -5.958 6.820 1.00 85.12 94 LEU A C 1
ATOM 784 O O . LEU A 1 94 ? -26.264 -6.466 6.064 1.00 85.12 94 LEU A O 1
ATOM 788 N N . ASP A 1 95 ? -28.392 -5.994 6.607 1.00 82.62 95 ASP A N 1
ATOM 789 C CA . ASP A 1 95 ? -28.972 -6.359 5.327 1.00 82.62 95 ASP A CA 1
ATOM 790 C C . ASP A 1 95 ? -28.781 -5.213 4.318 1.00 82.62 95 ASP A C 1
ATOM 792 O O . ASP A 1 95 ? -29.230 -4.096 4.570 1.00 82.62 95 ASP A O 1
ATOM 796 N N . ASP A 1 96 ? -28.124 -5.498 3.189 1.00 79.31 96 ASP A N 1
ATOM 797 C CA . ASP A 1 96 ? -27.746 -4.501 2.172 1.00 79.31 96 ASP A CA 1
ATOM 798 C C . ASP A 1 96 ? -28.956 -3.799 1.520 1.00 79.31 96 ASP A C 1
ATOM 800 O O . ASP A 1 96 ? -28.809 -2.747 0.899 1.00 79.31 96 ASP A O 1
ATOM 804 N N . GLU A 1 97 ? -30.150 -4.396 1.606 1.00 80.44 97 GLU A N 1
ATOM 805 C CA . GLU A 1 97 ? -31.380 -3.861 1.013 1.00 80.44 97 GLU A CA 1
ATOM 806 C C . GLU A 1 97 ? -32.176 -2.988 1.989 1.00 80.44 97 GLU A C 1
ATOM 808 O O . GLU A 1 97 ? -32.923 -2.107 1.557 1.00 80.44 97 GLU A O 1
ATOM 813 N N . THR A 1 98 ? -32.049 -3.230 3.294 1.00 80.62 98 THR A N 1
ATOM 814 C CA . THR A 1 98 ? -32.917 -2.614 4.307 1.00 80.62 98 THR A CA 1
ATOM 815 C C . THR A 1 98 ? -32.179 -1.837 5.396 1.00 80.62 98 THR A C 1
ATOM 817 O O . THR A 1 98 ? -32.837 -1.162 6.188 1.00 80.62 98 THR A O 1
ATOM 820 N N . ASP A 1 99 ? -30.846 -1.912 5.469 1.00 83.62 99 ASP A N 1
ATOM 821 C CA . ASP A 1 99 ? -30.026 -1.360 6.563 1.00 83.62 99 ASP A CA 1
ATOM 822 C C . ASP A 1 99 ? -30.505 -1.816 7.958 1.00 83.62 99 ASP A C 1
ATOM 824 O O . ASP A 1 99 ? -30.340 -1.145 8.988 1.00 83.62 99 ASP A O 1
ATOM 828 N N . LEU A 1 100 ? -31.137 -2.991 8.010 1.00 87.31 100 LEU A N 1
ATOM 829 C CA . LEU A 1 100 ? -31.644 -3.605 9.225 1.00 87.31 100 LEU A CA 1
ATOM 830 C C . LEU A 1 100 ? -30.733 -4.748 9.653 1.00 87.31 100 LEU A C 1
ATOM 832 O O . LEU A 1 100 ? -30.182 -5.498 8.854 1.00 87.31 100 LEU A O 1
ATOM 836 N N . CYS A 1 101 ? -30.606 -4.937 10.964 1.00 88.06 101 CYS A N 1
ATOM 837 C CA . CYS A 1 101 ? -30.007 -6.162 11.466 1.00 88.06 101 CYS A CA 1
ATOM 838 C C . CYS A 1 101 ? -30.925 -7.343 11.154 1.00 88.06 101 CYS A C 1
ATOM 840 O O . CYS A 1 101 ? -32.146 -7.196 11.046 1.00 88.06 101 CYS A O 1
ATOM 842 N N . ARG A 1 102 ? -30.350 -8.545 11.111 1.00 86.19 102 ARG A N 1
ATOM 843 C CA . ARG A 1 102 ? -31.088 -9.788 10.852 1.00 86.19 102 ARG A CA 1
ATOM 844 C C . ARG A 1 102 ? -32.380 -9.920 11.662 1.00 86.19 102 ARG A C 1
ATOM 846 O O . ARG A 1 102 ? -33.395 -10.338 11.129 1.00 86.19 102 ARG A O 1
ATOM 853 N N . ARG A 1 103 ? -32.362 -9.520 12.937 1.00 84.75 103 ARG A N 1
ATOM 854 C CA . ARG A 1 103 ? -33.553 -9.553 13.793 1.00 84.75 103 ARG A CA 1
ATOM 855 C C . ARG A 1 103 ? -34.655 -8.612 13.297 1.00 84.75 103 ARG A C 1
ATOM 857 O O . ARG A 1 103 ? -35.808 -9.013 13.257 1.00 84.75 103 ARG A O 1
ATOM 864 N N . CYS A 1 104 ? -34.307 -7.371 12.965 1.00 82.50 104 CYS A N 1
ATOM 865 C CA . CYS A 1 104 ? -35.272 -6.384 12.482 1.00 82.50 104 CYS A CA 1
ATOM 866 C C . CYS A 1 104 ? -35.776 -6.725 11.073 1.00 82.50 104 CYS A C 1
ATOM 868 O O . CYS A 1 104 ? -36.927 -6.437 10.767 1.00 82.50 104 CYS A O 1
ATOM 870 N N . THR A 1 105 ? -34.940 -7.374 10.261 1.00 83.56 105 THR A N 1
ATOM 871 C CA . THR A 1 105 ? -35.305 -7.894 8.934 1.00 83.56 105 THR A CA 1
ATOM 872 C C . THR A 1 105 ? -36.287 -9.062 9.059 1.00 83.56 105 THR A C 1
ATOM 874 O O . THR A 1 105 ? -37.351 -9.054 8.456 1.00 83.56 105 THR A O 1
ATOM 877 N N . GLU A 1 106 ? -36.008 -10.027 9.940 1.00 80.81 106 GLU A N 1
ATOM 878 C CA . GLU A 1 106 ? -36.937 -11.129 10.234 1.00 80.81 106 GLU A CA 1
ATOM 879 C C . GLU A 1 106 ? -38.273 -10.595 10.806 1.00 80.81 106 GLU A C 1
ATOM 881 O O . GLU A 1 106 ? -39.347 -11.057 10.429 1.00 80.81 106 GLU A O 1
ATOM 886 N N . GLU A 1 107 ? -38.237 -9.568 11.666 1.00 71.81 107 GLU A N 1
ATOM 887 C CA . GLU A 1 107 ? -39.442 -8.932 12.224 1.00 71.81 107 GLU A CA 1
ATOM 888 C C . GLU A 1 107 ? -40.260 -8.146 11.168 1.00 71.81 107 GLU A C 1
ATOM 890 O O . GLU A 1 107 ? -41.487 -8.064 11.298 1.00 71.81 107 GLU A O 1
ATOM 895 N N . SER A 1 108 ? -39.624 -7.609 10.116 1.00 65.69 108 SER A N 1
ATOM 896 C CA . SER A 1 108 ? -40.301 -6.895 9.022 1.00 65.69 108 SER A CA 1
ATOM 897 C C . SER A 1 108 ? -40.886 -7.842 7.964 1.00 65.69 108 SER A C 1
ATOM 899 O O . SER A 1 108 ? -41.997 -7.604 7.484 1.00 65.69 108 SER A O 1
ATOM 901 N N . GLU A 1 109 ? -40.209 -8.953 7.660 1.00 65.44 109 GLU A N 1
ATOM 902 C CA . GLU A 1 109 ? -40.679 -9.986 6.725 1.00 65.44 109 GLU A CA 1
ATOM 903 C C . GLU A 1 109 ? -41.808 -10.852 7.308 1.00 65.44 109 GLU A C 1
ATOM 905 O O . GLU A 1 109 ? -42.728 -11.254 6.589 1.00 65.44 109 GLU A O 1
ATOM 910 N N . GLU A 1 110 ? -41.785 -11.122 8.618 1.00 54.84 110 GLU A N 1
ATOM 911 C CA . GLU A 1 110 ? -42.796 -11.953 9.287 1.00 54.84 110 GLU A CA 1
ATOM 912 C C . GLU A 1 110 ? -44.103 -11.205 9.623 1.00 54.84 110 GLU A C 1
ATOM 914 O O . GLU A 1 110 ? -45.029 -11.790 10.193 1.00 54.84 110 GLU A O 1
ATOM 919 N N . GLY A 1 111 ? -44.240 -9.930 9.237 1.00 47.16 111 GLY A N 1
ATOM 920 C CA . GLY A 1 111 ? -45.503 -9.190 9.337 1.00 47.16 111 GLY A CA 1
ATOM 921 C C . GLY A 1 111 ? -46.015 -9.008 10.769 1.00 47.16 111 GLY A C 1
ATOM 922 O O . GLY A 1 111 ? -47.226 -8.885 10.982 1.00 47.16 111 GLY A O 1
ATOM 923 N N . ASN A 1 112 ? -45.127 -8.988 11.766 1.00 40.94 112 ASN A N 1
ATOM 924 C CA . ASN A 1 112 ? -45.525 -8.811 13.157 1.00 40.94 112 ASN A CA 1
ATOM 925 C C . ASN A 1 112 ? -45.487 -7.329 13.539 1.00 40.94 112 ASN A C 1
ATOM 927 O O . ASN A 1 112 ? -44.595 -6.832 14.223 1.00 40.94 112 ASN A O 1
ATOM 931 N N . VAL A 1 113 ? -46.511 -6.618 13.072 1.00 48.38 113 VAL A N 1
ATOM 932 C CA . VAL A 1 113 ? -46.841 -5.262 13.505 1.00 48.38 113 VAL A CA 1
ATOM 933 C C . VAL A 1 113 ? -47.195 -5.300 14.993 1.00 48.38 113 VAL A C 1
ATOM 935 O O . VAL A 1 113 ? -48.313 -5.644 15.376 1.00 48.38 113 VAL A O 1
ATOM 938 N N . SER A 1 114 ? -46.267 -4.890 15.855 1.00 42.97 114 SER A N 1
ATOM 939 C CA . SER A 1 114 ? -46.624 -4.418 17.193 1.00 42.97 114 SER A CA 1
ATOM 940 C C . SER A 1 114 ? -45.827 -3.173 17.568 1.00 42.97 114 SER A C 1
ATOM 942 O O . SER A 1 114 ? -44.832 -3.236 18.283 1.00 42.97 114 SER A O 1
ATOM 944 N N . GLY A 1 115 ? -46.317 -2.027 17.102 1.00 36.94 115 GLY A N 1
ATOM 945 C CA . GLY A 1 115 ? -45.887 -0.706 17.550 1.00 36.94 115 GLY A CA 1
ATOM 946 C C . GLY A 1 115 ? -46.409 0.367 16.606 1.00 36.94 115 GLY A C 1
ATOM 947 O O . GLY A 1 115 ? -45.819 0.574 15.560 1.00 36.94 115 GLY A O 1
ATOM 948 N N . GLY A 1 116 ? -47.553 0.975 16.949 1.00 36.97 116 GLY A N 1
ATOM 949 C CA . GLY A 1 116 ? -48.286 1.955 16.131 1.00 36.97 116 GLY A CA 1
ATOM 950 C C . GLY A 1 116 ? -47.441 3.148 15.661 1.00 36.97 116 GLY A C 1
ATOM 951 O O . GLY A 1 116 ? -46.451 3.498 16.287 1.00 36.97 116 GLY A O 1
ATOM 952 N N . TYR A 1 117 ? -47.810 3.829 14.582 1.00 34.41 117 TYR A N 1
ATOM 953 C CA . TYR A 1 117 ? -49.088 4.520 14.428 1.00 34.41 117 TYR A CA 1
ATOM 954 C C . TYR A 1 117 ? -49.602 4.519 12.980 1.00 34.41 117 TYR A C 1
ATOM 956 O O . TYR A 1 117 ? -48.907 4.180 12.034 1.00 34.41 117 TYR A O 1
ATOM 964 N N . THR A 1 118 ? -50.880 4.863 12.898 1.00 39.12 118 THR A N 1
ATOM 965 C CA . THR A 1 118 ? -51.840 4.811 11.797 1.00 39.12 118 THR A CA 1
ATOM 966 C C . THR A 1 118 ? -51.427 5.490 10.493 1.00 39.12 118 THR A C 1
ATOM 968 O O . THR A 1 118 ? -51.109 6.674 10.473 1.00 39.12 118 THR A O 1
ATOM 971 N N . ASP A 1 119 ? -51.558 4.700 9.427 1.00 53.03 119 ASP A N 1
ATOM 972 C CA . ASP A 1 119 ? -52.211 5.002 8.148 1.00 53.03 119 ASP A CA 1
ATOM 973 C C . ASP A 1 119 ? -53.029 6.306 8.137 1.00 53.03 119 ASP A C 1
ATOM 975 O O . ASP A 1 119 ? -54.018 6.427 8.860 1.00 53.03 119 ASP A O 1
ATOM 979 N N . ASP A 1 120 ? -52.633 7.234 7.272 1.00 46.31 120 ASP A N 1
ATOM 980 C CA . ASP A 1 120 ? -53.557 8.084 6.530 1.00 46.31 120 ASP A CA 1
ATOM 981 C C . ASP A 1 120 ? -52.897 8.421 5.181 1.00 46.31 120 ASP A C 1
ATOM 983 O O . ASP A 1 120 ? -52.042 9.297 5.111 1.00 46.31 120 ASP A O 1
ATOM 987 N N . ASN A 1 121 ? -53.376 7.732 4.132 1.00 44.06 121 ASN A N 1
ATOM 988 C CA . ASN A 1 121 ? -53.808 8.334 2.858 1.00 44.06 121 ASN A CA 1
ATOM 989 C C . ASN A 1 121 ? -52.709 8.961 1.952 1.00 44.06 121 ASN A C 1
ATOM 991 O O . ASN A 1 121 ? -51.975 9.836 2.376 1.00 44.06 121 ASN A O 1
ATOM 995 N N . GLN A 1 122 ? -52.594 8.780 0.639 1.00 41.25 122 GLN A N 1
ATOM 996 C CA . GLN A 1 122 ? -53.156 7.967 -0.437 1.00 41.25 122 GLN A CA 1
ATOM 997 C C . GLN A 1 122 ? -52.415 8.474 -1.699 1.00 41.25 122 GLN A C 1
ATOM 999 O O . GLN A 1 122 ? -52.026 9.636 -1.743 1.00 41.25 122 GLN A O 1
ATOM 1004 N N . GLU A 1 123 ? -52.352 7.641 -2.736 1.00 37.34 123 GLU A N 1
ATOM 1005 C CA . GLU A 1 123 ? -52.064 8.008 -4.136 1.00 37.34 123 GLU A CA 1
ATOM 1006 C C . GLU A 1 123 ? -50.582 8.183 -4.517 1.00 37.34 123 GLU A C 1
ATOM 1008 O O . GLU A 1 123 ? -49.878 9.104 -4.127 1.00 37.34 123 GLU A O 1
ATOM 1013 N N . THR A 1 124 ? -50.152 7.222 -5.339 1.00 55.12 124 THR A N 1
ATOM 1014 C CA . THR A 1 124 ? -49.300 7.402 -6.520 1.00 55.12 124 THR A CA 1
ATOM 1015 C C . THR A 1 124 ? -49.180 8.856 -6.973 1.00 55.12 124 THR A C 1
ATOM 1017 O O . THR A 1 124 ? -50.227 9.462 -7.161 1.00 55.12 124 THR A O 1
ATOM 1020 N N . GLU A 1 125 ? -47.969 9.345 -7.244 1.00 43.50 125 GLU A N 1
ATOM 1021 C CA . GLU A 1 125 ? -47.488 9.813 -8.557 1.00 43.50 125 GLU A CA 1
ATOM 1022 C C . GLU A 1 125 ? -45.952 9.948 -8.505 1.00 43.50 125 GLU A C 1
ATOM 1024 O O . GLU A 1 125 ? -45.338 9.923 -7.440 1.00 43.50 125 GLU A O 1
ATOM 1029 N N . GLU A 1 126 ? -45.345 9.925 -9.686 1.00 51.00 126 GLU A N 1
ATOM 1030 C CA . GLU A 1 126 ? -43.918 10.080 -9.950 1.00 51.00 126 GLU A CA 1
ATOM 1031 C C . GLU A 1 126 ? -43.443 11.443 -9.427 1.00 51.00 126 GLU A C 1
ATOM 1033 O O . GLU A 1 126 ? -43.962 12.455 -9.880 1.00 51.00 126 GLU A O 1
ATOM 1038 N N . ASP A 1 127 ? -42.460 11.499 -8.526 1.00 37.44 127 ASP A N 1
ATOM 1039 C CA . ASP A 1 127 ? -41.853 12.780 -8.153 1.00 37.44 127 ASP A CA 1
ATOM 1040 C C . ASP A 1 127 ? -40.352 12.610 -7.918 1.00 37.44 127 ASP A C 1
ATOM 1042 O O . ASP A 1 127 ? -39.900 11.765 -7.136 1.00 37.44 127 ASP A O 1
ATOM 1046 N N . ASP A 1 128 ? -39.598 13.396 -8.685 1.00 44.59 128 ASP A N 1
ATOM 1047 C CA . ASP A 1 128 ? -38.182 13.678 -8.529 1.00 44.59 128 ASP A CA 1
ATOM 1048 C C . ASP A 1 128 ? -37.845 13.838 -7.038 1.00 44.59 128 ASP A C 1
ATOM 1050 O O . ASP A 1 128 ? -38.257 14.800 -6.391 1.00 44.59 128 ASP A O 1
ATOM 1054 N N . LYS A 1 129 ? -37.078 12.894 -6.478 1.00 46.16 129 LYS A N 1
ATOM 1055 C CA . LYS A 1 129 ? -36.396 13.124 -5.202 1.00 46.16 129 LYS A CA 1
ATOM 1056 C C . LYS A 1 129 ? -35.290 14.139 -5.466 1.00 46.16 129 LYS A C 1
ATOM 1058 O O . LYS A 1 129 ? -34.156 13.768 -5.749 1.00 46.16 129 LYS A O 1
ATOM 1063 N N . GLU A 1 130 ? -35.647 15.418 -5.452 1.00 53.81 130 GLU A N 1
ATOM 1064 C CA . GLU A 1 130 ? -34.686 16.477 -5.181 1.00 53.81 130 GLU A CA 1
ATOM 1065 C C . GLU A 1 130 ? -34.143 16.195 -3.777 1.00 53.81 130 GLU A C 1
ATOM 1067 O O . GLU A 1 130 ? -34.893 16.261 -2.804 1.00 53.81 130 GLU A O 1
ATOM 1072 N N . ASP A 1 131 ? -32.879 15.769 -3.695 1.00 59.38 131 ASP A N 1
ATOM 1073 C CA . ASP A 1 131 ? -32.193 15.514 -2.431 1.00 59.38 131 ASP A CA 1
ATOM 1074 C C . ASP A 1 131 ? -32.337 16.753 -1.536 1.00 59.38 131 ASP A C 1
ATOM 1076 O O . ASP A 1 131 ? -31.812 17.829 -1.847 1.00 59.38 131 ASP A O 1
ATOM 1080 N N . GLU A 1 132 ? -33.114 16.626 -0.457 1.00 72.94 132 GLU A N 1
ATOM 1081 C CA . GLU A 1 132 ? -33.294 17.712 0.497 1.00 72.94 132 GLU A CA 1
ATOM 1082 C C . GLU A 1 132 ? -31.928 17.999 1.143 1.00 72.94 132 GLU A C 1
ATOM 1084 O O . GLU A 1 132 ? -31.278 17.076 1.631 1.00 72.94 132 GLU A O 1
ATOM 1089 N N . PRO A 1 133 ? -31.439 19.249 1.129 1.00 76.19 133 PRO A N 1
ATOM 1090 C CA . PRO A 1 133 ? -30.130 19.571 1.681 1.00 76.19 133 PRO A CA 1
ATOM 1091 C C . PRO A 1 133 ? -30.107 19.318 3.194 1.00 76.19 133 PRO A C 1
ATOM 1093 O O . PRO A 1 133 ? -30.941 19.848 3.930 1.00 76.19 133 PRO A O 1
ATOM 1096 N N . GLU A 1 134 ? -29.138 18.532 3.657 1.00 82.19 134 GLU A N 1
ATOM 1097 C CA . GLU A 1 134 ? -28.969 18.154 5.064 1.00 82.19 134 GLU A CA 1
ATOM 1098 C C . GLU A 1 134 ? -27.789 18.893 5.710 1.00 82.19 134 GLU A C 1
ATOM 1100 O O . GLU A 1 134 ? -26.807 19.240 5.051 1.00 82.19 134 GLU A O 1
ATOM 1105 N N . CYS A 1 135 ? -27.890 19.137 7.017 1.00 79.62 135 CYS A N 1
ATOM 1106 C CA . CYS A 1 135 ? -26.808 19.677 7.830 1.00 79.62 135 CYS A CA 1
ATOM 1107 C C . CYS A 1 135 ? -25.644 18.685 7.881 1.00 79.62 135 CYS A C 1
ATOM 1109 O O . CYS A 1 135 ? -25.819 17.560 8.350 1.00 79.62 135 CYS A O 1
ATOM 1111 N N . ALA A 1 136 ? -24.450 19.125 7.494 1.00 80.00 136 ALA A N 1
ATOM 1112 C CA . ALA A 1 136 ? -23.239 18.313 7.481 1.00 80.00 136 ALA A CA 1
ATOM 1113 C C . ALA A 1 136 ? -22.856 17.767 8.869 1.00 80.00 136 ALA A C 1
ATOM 1115 O O . ALA A 1 136 ? -22.210 16.726 8.960 1.00 80.00 136 ALA A O 1
ATOM 1116 N N . GLU A 1 137 ? -23.264 18.440 9.949 1.00 80.56 137 GLU A N 1
ATOM 1117 C CA . GLU A 1 137 ? -22.918 18.027 11.311 1.00 80.56 137 GLU A CA 1
ATOM 1118 C C . GLU A 1 137 ? -23.936 17.099 11.972 1.00 80.56 137 GLU A C 1
ATOM 1120 O O . GLU A 1 137 ? -23.568 16.217 12.747 1.00 80.56 137 GLU A O 1
ATOM 1125 N N . CYS A 1 138 ? -25.229 17.326 11.734 1.00 79.44 138 CYS A N 1
ATOM 1126 C CA . CYS A 1 138 ? -26.284 16.658 12.499 1.00 79.44 138 CYS A CA 1
ATOM 1127 C C . CYS A 1 138 ? -27.339 15.954 11.645 1.00 79.44 138 CYS A C 1
ATOM 1129 O O . CYS A 1 138 ? -28.229 15.316 12.207 1.00 79.44 138 CYS A O 1
ATOM 1131 N N . GLY A 1 139 ? -27.259 16.065 10.316 1.00 77.25 139 GLY A N 1
ATOM 1132 C CA . GLY A 1 139 ? -28.218 15.463 9.390 1.00 77.25 139 GLY A CA 1
ATOM 1133 C C . GLY A 1 139 ? -29.623 16.070 9.458 1.00 77.25 139 GLY A C 1
ATOM 1134 O O . GLY A 1 139 ? -30.565 15.498 8.919 1.00 77.25 139 GLY A O 1
ATOM 1135 N N . GLU A 1 140 ? -29.821 17.208 10.139 1.00 82.50 140 GLU A N 1
ATOM 1136 C CA . GLU A 1 140 ? -31.112 17.907 10.106 1.00 82.50 140 GLU A CA 1
ATOM 1137 C C . GLU A 1 140 ? -31.342 18.556 8.732 1.00 82.50 140 GLU A C 1
ATOM 1139 O O . GLU A 1 140 ? -30.453 19.213 8.194 1.00 82.50 140 GLU A O 1
ATOM 1144 N N . ILE A 1 141 ? -32.555 18.417 8.186 1.00 82.88 141 ILE A N 1
ATOM 1145 C CA . ILE A 1 141 ? -32.948 19.022 6.903 1.00 82.88 141 ILE A CA 1
ATOM 1146 C C . ILE A 1 141 ? -32.894 20.553 7.002 1.00 82.88 141 ILE A C 1
ATOM 1148 O O . ILE A 1 141 ? -33.585 21.157 7.834 1.00 82.88 141 ILE A O 1
ATOM 1152 N N . LEU A 1 142 ? -32.116 21.170 6.113 1.00 80.81 142 LEU A N 1
ATOM 1153 C CA . LEU A 1 142 ? -31.881 22.607 6.028 1.00 80.81 142 LEU A CA 1
ATOM 1154 C C . LEU A 1 142 ? -33.047 23.278 5.305 1.00 80.81 142 LEU A C 1
ATOM 1156 O O . LEU A 1 142 ? -33.390 22.933 4.175 1.00 80.81 142 LEU A O 1
ATOM 1160 N N . LYS A 1 143 ? -33.682 24.251 5.961 1.00 79.31 143 LYS A N 1
ATOM 1161 C CA . LYS A 1 143 ? -34.931 24.857 5.461 1.00 79.31 143 LYS A CA 1
ATOM 1162 C C . LYS A 1 143 ? -34.738 26.278 4.969 1.00 79.31 143 LYS A C 1
ATOM 1164 O O . LYS A 1 143 ? -35.583 26.784 4.227 1.00 79.31 143 LYS A O 1
ATOM 1169 N N . THR A 1 144 ? -33.665 26.940 5.388 1.00 75.19 144 THR A N 1
ATOM 1170 C CA . THR A 1 144 ? -33.386 28.321 5.003 1.00 75.19 144 THR A CA 1
ATOM 1171 C C . THR A 1 144 ? -32.270 28.404 3.954 1.00 75.19 144 THR A C 1
ATOM 1173 O O . THR A 1 144 ? -31.364 27.575 3.938 1.00 75.19 144 THR A O 1
ATOM 1176 N N . PRO A 1 145 ? -32.289 29.405 3.054 1.00 74.38 145 PRO A N 1
ATOM 1177 C CA . PRO A 1 145 ? -31.246 29.558 2.036 1.00 74.38 145 PRO A CA 1
ATOM 1178 C C . PRO A 1 145 ? -29.832 29.764 2.597 1.00 74.38 145 PRO A C 1
ATOM 1180 O O . PRO A 1 145 ? -28.867 29.423 1.920 1.00 74.38 145 PRO A O 1
ATOM 1183 N N . GLU A 1 146 ? -29.706 30.351 3.791 1.00 71.69 146 GLU A N 1
ATOM 1184 C CA . GLU A 1 146 ? -28.415 30.542 4.466 1.00 71.69 146 GLU A CA 1
ATOM 1185 C C . GLU A 1 146 ? -27.875 29.214 4.992 1.00 71.69 146 GLU A C 1
ATOM 1187 O O . GLU A 1 146 ? -26.743 28.864 4.667 1.00 71.69 146 GLU A O 1
ATOM 1192 N N . GLU A 1 147 ? -28.720 28.419 5.653 1.00 78.12 147 GLU A N 1
ATOM 1193 C CA . GLU A 1 147 ? -28.370 27.064 6.079 1.00 78.12 147 GLU A CA 1
ATOM 1194 C C . GLU A 1 147 ? -27.934 26.202 4.888 1.00 78.12 147 GLU A C 1
ATOM 1196 O O . GLU A 1 147 ? -26.855 25.622 4.905 1.00 78.12 147 GLU A O 1
ATOM 1201 N N . ILE A 1 148 ? -28.711 26.182 3.797 1.00 78.62 148 ILE A N 1
ATOM 1202 C CA . ILE A 1 148 ? -28.396 25.396 2.588 1.00 78.62 148 ILE A CA 1
ATOM 1203 C C . ILE A 1 148 ? -27.058 25.820 1.972 1.00 78.62 148 ILE A C 1
ATOM 1205 O O . ILE A 1 148 ? -26.290 24.984 1.496 1.00 78.62 148 ILE A O 1
ATOM 1209 N N . LYS A 1 149 ? -26.773 27.125 1.966 1.00 78.69 149 LYS A N 1
ATOM 1210 C CA . LYS A 1 149 ? -25.525 27.669 1.427 1.00 78.69 149 LYS A CA 1
ATOM 1211 C C . LYS A 1 149 ? -24.318 27.279 2.285 1.00 78.69 149 LYS A C 1
ATOM 1213 O O . LYS A 1 149 ? -23.254 27.032 1.720 1.00 78.69 149 LYS A O 1
ATOM 1218 N N . ASN A 1 150 ? -24.489 27.239 3.603 1.00 78.38 150 ASN A N 1
ATOM 1219 C CA . ASN A 1 150 ? -23.436 26.909 4.561 1.00 78.38 150 ASN A CA 1
ATOM 1220 C C . ASN A 1 150 ? -23.358 25.399 4.861 1.00 78.38 150 ASN A C 1
ATOM 1222 O O . ASN A 1 150 ? -22.406 24.955 5.490 1.00 78.38 150 ASN A O 1
ATOM 1226 N N . GLN A 1 151 ? -24.339 24.614 4.397 1.00 83.81 151 GLN A N 1
ATOM 1227 C CA . GLN A 1 151 ? -24.556 23.204 4.745 1.00 83.81 151 GLN A CA 1
ATOM 1228 C C . GLN A 1 151 ? -24.598 22.923 6.256 1.00 83.81 151 GLN A C 1
ATOM 1230 O O . GLN A 1 151 ? -24.339 21.808 6.697 1.00 83.81 151 GLN A O 1
ATOM 1235 N N . ILE A 1 152 ? -24.956 23.917 7.062 1.00 81.00 152 ILE A N 1
ATOM 1236 C CA . ILE A 1 152 ? -25.024 23.834 8.522 1.00 81.00 152 ILE A CA 1
ATOM 1237 C C . ILE A 1 152 ? -26.375 24.403 8.959 1.00 81.00 152 ILE A C 1
ATOM 1239 O O . ILE A 1 152 ? -26.847 25.384 8.389 1.00 81.00 152 ILE A O 1
ATOM 1243 N N . CYS A 1 153 ? -27.035 23.762 9.927 1.00 81.31 153 CYS A N 1
ATOM 1244 C CA . CYS A 1 153 ? -28.284 24.271 10.495 1.00 81.31 153 CYS A CA 1
ATOM 1245 C C . CYS A 1 153 ? -27.999 25.334 11.561 1.00 81.31 153 CYS A C 1
ATOM 1247 O O . CYS A 1 153 ? -26.945 25.299 12.195 1.00 81.31 153 CYS A O 1
ATOM 1249 N N . GLN A 1 154 ? -28.965 26.212 11.843 1.00 73.31 154 GLN A N 1
ATOM 1250 C CA . GLN A 1 154 ? -28.793 27.268 12.857 1.00 73.31 154 GLN A CA 1
ATOM 1251 C C . GLN A 1 154 ? -28.347 26.738 14.227 1.00 73.31 154 GLN A C 1
ATOM 1253 O O . GLN A 1 154 ? -27.555 27.368 14.905 1.00 73.31 154 GLN A O 1
ATOM 1258 N N . LYS A 1 155 ? -28.791 25.540 14.629 1.00 74.44 155 LYS A N 1
ATOM 1259 C CA . LYS A 1 155 ? -28.381 24.950 15.918 1.00 74.44 155 LYS A CA 1
ATOM 1260 C C . LYS A 1 155 ? -26.903 24.563 15.981 1.00 74.44 155 LYS A C 1
ATOM 1262 O O . LYS A 1 155 ? -26.377 24.394 17.079 1.00 74.44 155 LYS A O 1
ATOM 1267 N N . CYS A 1 156 ? -26.309 24.273 14.830 1.00 73.06 156 CYS A N 1
ATOM 1268 C CA . CYS A 1 156 ? -24.896 23.948 14.696 1.00 73.06 156 CYS A CA 1
ATOM 1269 C C . CYS A 1 156 ? -24.082 25.232 14.500 1.00 73.06 156 CYS A C 1
ATOM 1271 O O . CYS A 1 156 ? -23.053 25.376 15.139 1.00 73.06 156 CYS A O 1
ATOM 1273 N N . GLU A 1 157 ? -24.607 26.207 13.753 1.00 69.31 157 GLU A N 1
ATOM 1274 C CA . GLU A 1 157 ? -24.016 27.549 13.628 1.00 69.31 157 GLU A CA 1
ATOM 1275 C C . GLU A 1 157 ? -23.900 28.254 14.995 1.00 69.31 157 GLU A C 1
ATOM 1277 O O . GLU A 1 157 ? -22.831 28.733 15.359 1.00 69.31 157 GLU A O 1
ATOM 1282 N N . ASP A 1 158 ? -24.953 28.201 15.819 1.00 61.41 158 ASP A N 1
ATOM 1283 C CA . ASP A 1 158 ? -24.976 28.794 17.166 1.00 61.41 158 ASP A CA 1
ATOM 1284 C C . ASP A 1 158 ? -23.999 28.116 18.158 1.00 61.41 158 ASP A C 1
ATOM 1286 O O . ASP A 1 158 ? -23.767 28.645 19.244 1.00 61.41 158 ASP A O 1
ATOM 1290 N N . LYS A 1 159 ? -23.453 26.929 17.841 1.00 55.62 159 LYS A N 1
ATOM 1291 C CA . LYS A 1 159 ? -22.417 26.283 18.671 1.00 55.62 159 LYS A CA 1
ATOM 1292 C C . LYS A 1 159 ? -21.020 26.815 18.385 1.00 55.62 159 LYS A C 1
ATOM 1294 O O . LYS A 1 159 ? -20.205 26.808 19.301 1.00 55.62 159 LYS A O 1
ATOM 1299 N N . ASP A 1 160 ? -20.765 27.258 17.158 1.00 48.41 160 ASP A N 1
ATOM 1300 C CA . ASP A 1 160 ? -19.477 27.834 16.775 1.00 48.41 160 ASP A CA 1
ATOM 1301 C C . ASP A 1 160 ? -19.370 29.309 17.203 1.00 48.41 160 ASP A C 1
ATOM 1303 O O . ASP A 1 160 ? -18.273 29.801 17.448 1.00 48.41 160 ASP A O 1
ATOM 1307 N N . GLU A 1 161 ? -20.495 30.017 17.382 1.00 47.53 161 GLU A N 1
ATOM 1308 C CA . GLU A 1 161 ? -20.490 31.417 17.848 1.00 47.53 161 GLU A CA 1
ATOM 1309 C C . GLU A 1 161 ? -20.230 31.591 19.363 1.00 47.53 161 GLU A C 1
ATOM 1311 O O . GLU A 1 161 ? -19.995 32.715 19.811 1.00 47.53 161 GLU A O 1
ATOM 1316 N N . GLU A 1 162 ? -20.234 30.522 20.175 1.00 48.00 162 GLU A N 1
ATOM 1317 C CA . GLU A 1 162 ? -19.811 30.603 21.590 1.00 48.00 162 GLU A CA 1
ATOM 1318 C C . GLU A 1 162 ? -18.283 30.488 21.783 1.00 48.00 162 GLU A C 1
ATOM 1320 O O . GLU A 1 162 ? -17.815 30.660 22.908 1.00 48.00 162 GLU A O 1
ATOM 1325 N N . GLU A 1 163 ? -17.499 30.297 20.712 1.00 47.78 163 GLU A N 1
ATOM 1326 C CA . GLU A 1 163 ? -16.027 30.352 20.736 1.00 47.78 163 GLU A CA 1
ATOM 1327 C C . GLU A 1 163 ? -15.460 31.391 19.744 1.00 47.78 163 GLU A C 1
ATOM 1329 O O . GLU A 1 163 ? -14.541 31.122 18.979 1.00 47.78 163 GLU A O 1
ATOM 1334 N N . GLU A 1 164 ? -15.955 32.632 19.783 1.00 44.56 164 GLU A N 1
ATOM 1335 C CA . GLU A 1 164 ? -15.122 33.792 19.411 1.00 44.56 164 GLU A CA 1
ATOM 1336 C C . GLU A 1 164 ? -14.397 34.333 20.660 1.00 44.56 164 GLU A C 1
ATOM 1338 O O . GLU A 1 164 ? -14.561 35.492 21.045 1.00 44.56 164 GLU A O 1
ATOM 1343 N N . ASP A 1 165 ? -13.595 33.488 21.317 1.00 40.59 165 ASP A N 1
ATOM 1344 C CA . ASP A 1 165 ? -12.562 33.949 22.250 1.00 40.59 165 ASP A CA 1
ATOM 1345 C C . ASP A 1 165 ? -11.263 34.153 21.457 1.00 40.59 165 ASP A C 1
ATOM 1347 O O . ASP A 1 165 ? -10.546 33.218 21.118 1.00 40.59 165 ASP A O 1
ATOM 1351 N N . GLU A 1 166 ? -11.043 35.420 21.105 1.00 44.81 166 GLU A N 1
ATOM 1352 C CA . GLU A 1 166 ? -9.747 36.096 21.005 1.00 44.81 166 GLU A CA 1
ATOM 1353 C C . GLU A 1 166 ? -8.556 35.237 20.528 1.00 44.81 166 GLU A C 1
ATOM 1355 O O . GLU A 1 166 ? -7.814 34.647 21.308 1.00 44.81 166 GLU A O 1
ATOM 1360 N N . ASP A 1 167 ? -8.316 35.289 19.214 1.00 42.62 167 ASP A N 1
ATOM 1361 C CA . ASP A 1 167 ? -7.033 35.016 18.551 1.00 42.62 167 ASP A CA 1
ATOM 1362 C C . ASP A 1 167 ? -5.944 35.977 19.107 1.00 42.62 167 ASP A C 1
ATOM 1364 O O . ASP A 1 167 ? -5.560 36.971 18.479 1.00 42.62 167 ASP A O 1
ATOM 1368 N N . GLU A 1 168 ? -5.462 35.733 20.329 1.00 44.38 168 GLU A N 1
ATOM 1369 C CA . GLU A 1 168 ? -4.163 36.214 20.794 1.00 44.38 168 GLU A CA 1
ATOM 1370 C C . GLU A 1 168 ? -3.126 35.133 20.490 1.00 44.38 168 GLU A C 1
ATOM 1372 O O . GLU A 1 168 ? -3.064 34.068 21.095 1.00 44.38 168 GLU A O 1
ATOM 1377 N N . SER A 1 169 ? -2.300 35.429 19.490 1.00 51.69 169 SER A N 1
ATOM 1378 C CA . SER A 1 169 ? -1.078 34.706 19.179 1.00 51.69 169 SER A CA 1
ATOM 1379 C C . SER A 1 169 ? -0.151 34.678 20.400 1.00 51.69 169 SER A C 1
ATOM 1381 O O . SER A 1 169 ? 0.629 35.613 20.599 1.00 51.69 169 SER A O 1
ATOM 1383 N N . GLU A 1 170 ? -0.218 33.623 21.205 1.00 53.53 170 GLU A N 1
ATOM 1384 C CA . GLU A 1 170 ? 0.814 33.317 22.190 1.00 53.53 170 GLU A CA 1
ATOM 1385 C C . GLU A 1 170 ? 1.934 32.552 21.475 1.00 53.53 170 GLU A C 1
ATOM 1387 O O . GLU A 1 170 ? 1.825 31.375 21.131 1.00 53.53 170 GLU A O 1
ATOM 1392 N N . GLU A 1 171 ? 3.009 33.277 21.167 1.00 54.84 171 GLU A N 1
ATOM 1393 C CA . GLU A 1 171 ? 4.311 32.678 20.902 1.00 54.84 171 GLU A CA 1
ATOM 1394 C C . GLU A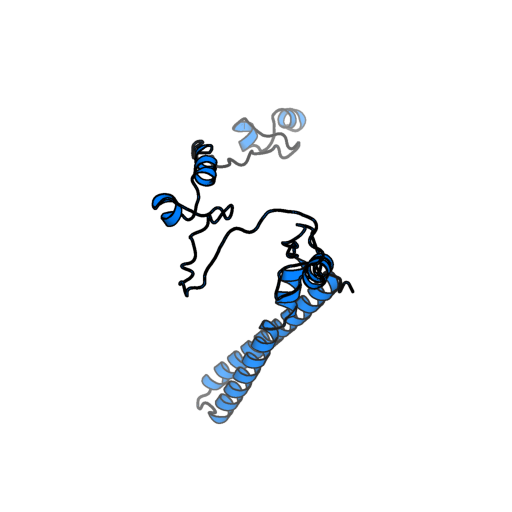 1 171 ? 4.669 31.844 22.144 1.00 54.84 171 GLU A C 1
ATOM 1396 O O . GLU A 1 171 ? 4.863 32.405 23.220 1.00 54.84 171 GLU A O 1
ATOM 1401 N N . GLU A 1 172 ? 4.693 30.513 22.018 1.00 49.59 172 GLU A N 1
ATOM 1402 C CA . GLU A 1 172 ? 5.187 29.621 23.072 1.00 49.59 172 GLU A C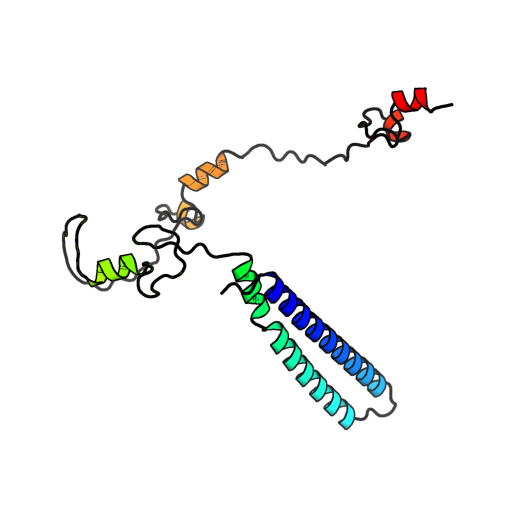A 1
ATOM 1403 C C . GLU A 1 172 ? 6.669 29.952 23.325 1.00 49.59 172 GLU A C 1
ATOM 1405 O O . GLU A 1 172 ? 7.564 29.463 22.629 1.00 49.59 172 GLU A O 1
ATOM 1410 N N . GLU A 1 173 ? 6.943 30.840 24.284 1.00 58.16 173 GLU A N 1
ATOM 1411 C CA . GLU A 1 173 ? 8.284 31.009 24.832 1.00 58.16 173 GLU A CA 1
ATOM 1412 C C . GLU A 1 173 ? 8.631 29.714 25.580 1.00 58.16 173 GLU A C 1
ATOM 1414 O O . GLU A 1 173 ? 8.001 29.362 26.575 1.00 58.16 173 GLU A O 1
ATOM 1419 N N . GLU A 1 174 ? 9.592 28.952 25.051 1.00 60.97 174 GLU A N 1
ATOM 1420 C CA . GLU A 1 174 ? 10.119 27.759 25.713 1.00 60.97 174 GLU A CA 1
ATOM 1421 C C . GLU A 1 174 ? 10.714 28.171 27.072 1.00 60.97 174 GLU A C 1
ATOM 1423 O O . GLU A 1 174 ? 11.775 28.795 27.124 1.00 60.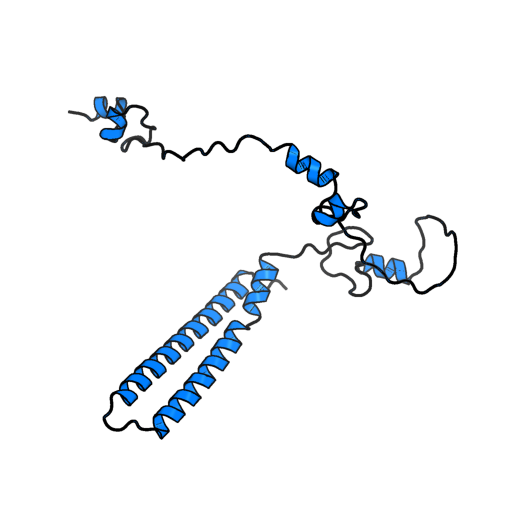97 174 GLU A O 1
ATOM 1428 N N . ASP A 1 175 ? 10.028 27.829 28.166 1.00 77.00 175 ASP A N 1
ATOM 1429 C CA . ASP A 1 175 ? 10.503 28.062 29.531 1.00 77.00 175 ASP A CA 1
ATOM 1430 C C . ASP A 1 175 ? 11.903 27.445 29.721 1.00 77.00 175 ASP A C 1
ATOM 1432 O O . ASP A 1 175 ? 12.095 26.227 29.649 1.00 77.00 175 ASP A O 1
ATOM 1436 N N . GLU A 1 176 ? 12.912 28.279 29.976 1.00 84.12 176 GLU A N 1
ATOM 1437 C CA . GLU A 1 176 ? 14.275 27.803 30.200 1.00 84.12 176 GLU A CA 1
ATOM 1438 C C . GLU A 1 176 ? 14.406 27.169 31.595 1.00 84.12 176 GLU A C 1
ATOM 1440 O O . GLU A 1 176 ? 14.135 27.794 32.618 1.00 84.12 176 GLU A O 1
ATOM 1445 N N . GLU A 1 177 ? 14.863 25.918 31.667 1.00 91.12 177 GLU A N 1
ATOM 1446 C CA . GLU A 1 177 ? 14.981 25.175 32.928 1.00 91.12 177 GLU A CA 1
ATOM 1447 C C . GLU A 1 177 ? 16.418 25.134 33.477 1.00 91.12 177 GLU A C 1
ATOM 1449 O O . GLU A 1 177 ? 17.414 25.074 32.751 1.00 91.12 177 GLU A O 1
ATOM 1454 N N . CYS A 1 178 ? 16.546 25.074 34.806 1.00 89.25 178 CYS A N 1
ATOM 1455 C CA . CYS A 1 178 ? 17.819 24.874 35.483 1.00 89.25 178 CYS A CA 1
ATOM 1456 C C . CYS A 1 178 ? 18.436 23.526 35.103 1.00 89.25 178 CYS A C 1
ATOM 1458 O O . CYS A 1 178 ? 17.906 22.469 35.440 1.00 89.25 178 CYS A O 1
ATOM 1460 N N . SER A 1 179 ? 19.646 23.559 34.554 1.00 88.50 179 SER A N 1
ATOM 1461 C CA . SER A 1 179 ? 20.404 22.362 34.168 1.00 88.50 179 SER A CA 1
ATOM 1462 C C . SER A 1 179 ? 20.699 21.372 35.310 1.00 88.50 179 SER A C 1
ATOM 1464 O O . SER A 1 179 ? 20.930 20.192 35.047 1.00 88.50 179 SER A O 1
ATOM 1466 N N . GLU A 1 180 ? 20.680 21.816 36.571 1.00 88.75 180 GLU A N 1
ATOM 1467 C CA . GLU A 1 180 ? 21.000 20.979 37.738 1.00 88.75 180 GLU A CA 1
ATOM 1468 C C . GLU A 1 180 ? 19.761 20.424 38.460 1.00 88.75 180 GLU A C 1
ATOM 1470 O O . GLU A 1 180 ? 19.820 19.331 39.028 1.00 88.75 180 GLU A O 1
ATOM 1475 N N . CYS A 1 181 ? 18.643 21.159 38.475 1.00 88.69 181 CYS A N 1
ATOM 1476 C CA . CYS A 1 181 ? 17.452 20.772 39.241 1.00 88.69 181 CYS A CA 1
ATOM 1477 C C . CYS A 1 181 ? 16.129 20.792 38.466 1.00 88.69 181 CYS A C 1
ATOM 1479 O O . CYS A 1 181 ? 15.125 20.359 39.027 1.00 88.69 181 CYS A O 1
ATOM 1481 N N . GLY A 1 182 ? 16.116 21.259 37.215 1.00 85.69 182 GLY A N 1
ATOM 1482 C CA . GLY A 1 182 ? 14.915 21.351 36.377 1.00 85.69 182 GLY A CA 1
ATOM 1483 C C . GLY A 1 182 ? 13.912 22.415 36.827 1.00 85.69 182 GLY A C 1
ATOM 1484 O O . GLY A 1 182 ? 12.758 22.378 36.427 1.00 85.69 182 GLY A O 1
ATOM 1485 N N . THR A 1 183 ? 14.307 23.334 37.713 1.00 89.69 183 THR A N 1
ATOM 1486 C CA . THR A 1 183 ? 13.457 24.470 38.098 1.00 89.69 183 THR A CA 1
ATOM 1487 C C . THR A 1 183 ? 13.450 25.498 36.973 1.00 89.69 183 THR A C 1
ATOM 1489 O O . THR A 1 183 ? 14.529 25.877 36.525 1.00 89.69 183 THR A O 1
ATOM 1492 N N . VAL A 1 184 ? 12.269 25.965 36.568 1.00 90.12 184 VAL A N 1
ATOM 1493 C CA . VAL A 1 184 ? 12.099 27.047 35.584 1.00 90.12 184 VAL A CA 1
ATOM 1494 C C . VAL A 1 184 ? 12.851 28.303 36.038 1.00 90.12 184 VAL A C 1
ATOM 1496 O O . VAL A 1 184 ? 12.791 28.680 37.212 1.00 90.12 184 VAL A O 1
ATOM 1499 N N . LEU A 1 185 ? 13.618 28.897 35.127 1.00 86.75 185 LEU A N 1
ATOM 1500 C CA . LEU A 1 185 ? 14.455 30.070 35.350 1.00 86.75 185 LEU A CA 1
ATOM 1501 C C . LEU A 1 185 ? 13.657 31.312 34.949 1.00 86.75 185 LEU A C 1
ATOM 1503 O O . LEU A 1 185 ? 13.386 31.529 33.775 1.00 86.75 185 LEU A O 1
ATOM 1507 N N . GLU A 1 186 ? 13.292 32.140 35.924 1.00 84.06 186 GLU A N 1
ATOM 1508 C CA . GLU A 1 186 ? 12.499 33.354 35.671 1.00 84.06 186 GLU A CA 1
ATOM 1509 C C . GLU A 1 186 ? 13.383 34.605 35.532 1.00 84.06 186 GLU A C 1
ATOM 1511 O O . GLU A 1 186 ? 12.961 35.630 34.995 1.00 84.06 186 GLU A O 1
ATOM 1516 N N . GLU A 1 187 ? 14.619 34.560 36.038 1.00 83.75 187 GLU A N 1
ATOM 1517 C CA . GLU A 1 187 ? 15.520 35.710 36.024 1.00 83.75 187 GLU A CA 1
ATOM 1518 C C . GLU A 1 187 ? 16.545 35.639 34.888 1.00 83.75 187 GLU A C 1
ATOM 1520 O O . GLU A 1 187 ? 17.219 34.632 34.701 1.00 83.75 187 GLU A O 1
ATOM 1525 N N . GLU A 1 188 ? 16.762 36.759 34.189 1.00 82.50 188 GLU A N 1
ATOM 1526 C CA . GLU A 1 188 ? 17.683 36.856 33.039 1.00 82.50 188 GLU A CA 1
ATOM 1527 C C . GLU A 1 188 ? 19.122 36.387 33.360 1.00 82.50 188 GLU A C 1
ATOM 1529 O O . GLU A 1 188 ? 19.824 35.847 32.505 1.00 82.50 188 GLU A O 1
ATOM 1534 N N . GLU A 1 189 ? 19.587 36.568 34.603 1.00 80.75 189 GLU A N 1
ATOM 1535 C CA . GLU A 1 189 ? 20.901 36.079 35.050 1.00 80.75 189 GLU A CA 1
ATOM 1536 C C . GLU A 1 189 ? 20.922 34.551 35.247 1.00 80.75 189 GLU A C 1
ATOM 1538 O O . GLU A 1 189 ? 21.926 33.900 34.940 1.00 80.75 189 GLU A O 1
ATOM 1543 N N . GLU A 1 190 ? 19.815 33.972 35.712 1.00 85.88 190 GLU A N 1
ATOM 1544 C CA . GLU A 1 190 ? 19.633 32.528 35.874 1.00 85.88 190 GLU A CA 1
ATOM 1545 C C . GLU A 1 190 ? 19.517 31.847 34.505 1.00 85.88 190 GLU A C 1
ATOM 1547 O O . GLU A 1 190 ? 20.276 30.918 34.234 1.00 85.88 190 GLU A O 1
ATOM 1552 N N . ILE A 1 191 ? 18.679 32.393 33.618 1.00 86.00 191 ILE A N 1
ATOM 1553 C CA . ILE A 1 191 ? 18.536 32.058 32.186 1.00 86.00 191 ILE A CA 1
ATOM 1554 C C . ILE A 1 191 ? 19.908 32.019 31.507 1.00 86.00 191 ILE A C 1
ATOM 1556 O O . ILE A 1 191 ? 20.387 30.988 31.031 1.00 86.00 191 ILE A O 1
ATOM 1560 N N . ARG A 1 192 ? 20.651 33.129 31.586 1.00 84.19 192 ARG A N 1
ATOM 1561 C CA . ARG A 1 192 ? 21.966 33.255 30.946 1.00 84.19 192 ARG A CA 1
ATOM 1562 C C . ARG A 1 192 ? 22.992 32.242 31.455 1.00 84.19 192 ARG A C 1
ATOM 1564 O O . ARG A 1 192 ? 23.930 31.904 30.727 1.00 84.19 192 ARG A O 1
ATOM 1571 N N . THR A 1 193 ? 22.887 31.831 32.715 1.00 86.50 193 THR A N 1
ATOM 1572 C CA . THR A 1 193 ? 23.804 30.857 33.320 1.00 86.50 193 THR A CA 1
ATOM 1573 C C . THR A 1 193 ? 23.297 29.420 33.225 1.00 86.50 193 THR A C 1
ATOM 1575 O O . THR A 1 193 ? 24.095 28.501 33.413 1.00 86.50 193 THR A O 1
ATOM 1578 N N . GLY A 1 194 ? 22.017 29.213 32.905 1.00 88.12 194 GLY A N 1
ATOM 1579 C CA . GLY A 1 194 ? 21.340 27.918 32.908 1.00 88.12 194 GLY A CA 1
ATOM 1580 C C . GLY A 1 194 ? 21.239 27.281 34.299 1.00 88.12 194 GLY A C 1
ATOM 1581 O O . GLY A 1 194 ? 21.090 26.060 34.406 1.00 88.12 194 GLY A O 1
ATOM 1582 N N . ILE A 1 195 ? 21.410 28.055 35.379 1.00 88.75 195 ILE A N 1
ATOM 1583 C CA . ILE A 1 195 ? 21.469 27.563 36.764 1.00 88.75 195 ILE A CA 1
ATOM 1584 C C . ILE A 1 195 ? 20.668 28.502 37.677 1.00 88.75 195 ILE A C 1
ATOM 1586 O O . ILE A 1 195 ? 20.930 29.700 37.716 1.00 88.75 195 ILE A O 1
ATOM 1590 N N . CYS A 1 196 ? 19.732 27.957 38.464 1.00 88.81 196 CYS A N 1
ATOM 1591 C CA . CYS A 1 196 ? 18.945 28.739 39.422 1.00 88.81 196 CYS A CA 1
ATOM 1592 C C . CYS A 1 196 ? 19.798 29.218 40.607 1.00 88.81 196 CYS A C 1
ATOM 1594 O O . CYS A 1 196 ? 20.807 28.599 40.957 1.00 88.81 196 CYS A O 1
ATOM 1596 N N . LYS A 1 197 ? 19.362 30.272 41.297 1.00 86.19 197 LYS A N 1
ATOM 1597 C CA . LYS A 1 197 ? 20.036 30.860 42.466 1.00 86.19 197 LYS A CA 1
ATOM 1598 C C . LYS A 1 197 ? 20.401 29.848 43.534 1.00 86.19 197 LYS A C 1
ATOM 1600 O O . LYS A 1 197 ? 21.520 29.870 44.036 1.00 86.19 197 LYS A O 1
ATOM 1605 N N . GLU A 1 198 ? 19.492 28.935 43.860 1.00 85.56 198 GLU A N 1
ATOM 1606 C CA . GLU A 1 198 ? 19.762 27.915 44.876 1.00 85.56 198 GLU A CA 1
ATOM 1607 C C . GLU A 1 198 ? 20.908 26.986 44.455 1.00 85.56 198 GLU A C 1
ATOM 1609 O O . GLU A 1 198 ? 21.764 26.626 45.269 1.00 85.56 198 GLU A O 1
ATOM 1614 N N . CYS A 1 199 ? 20.968 26.618 43.172 1.00 86.44 199 CYS A N 1
ATOM 1615 C CA . CYS A 1 199 ? 22.055 25.806 42.637 1.00 86.44 199 CYS A CA 1
ATOM 1616 C C . CYS A 1 199 ? 23.344 26.621 42.468 1.00 86.44 199 CYS A C 1
ATOM 1618 O O . CYS A 1 199 ? 24.426 26.101 42.739 1.00 86.44 199 CYS A O 1
ATOM 1620 N N . ALA A 1 200 ? 23.251 27.903 42.119 1.00 85.94 200 ALA A N 1
ATOM 1621 C CA . ALA A 1 200 ? 24.392 28.806 42.051 1.00 85.94 200 ALA A CA 1
ATOM 1622 C C . ALA A 1 200 ? 25.028 29.025 43.434 1.00 85.94 200 ALA A C 1
ATOM 1624 O O . ALA A 1 200 ? 26.246 28.982 43.557 1.00 85.94 200 ALA A O 1
ATOM 1625 N N . GLU A 1 201 ? 24.245 29.167 44.503 1.00 84.56 201 GLU A N 1
ATOM 1626 C CA . GLU A 1 201 ? 24.774 29.288 45.870 1.00 84.56 201 GLU A CA 1
ATOM 1627 C C . GLU A 1 201 ? 25.354 27.970 46.403 1.00 84.56 201 GLU A C 1
ATOM 1629 O O . GLU A 1 201 ? 26.288 27.964 47.210 1.00 84.56 201 GLU A O 1
ATOM 1634 N N . LYS A 1 202 ? 24.804 26.834 45.964 1.00 82.88 202 LYS A N 1
ATOM 1635 C CA . LYS A 1 202 ? 25.207 25.503 46.431 1.00 82.88 202 LYS A CA 1
ATOM 1636 C C . LYS A 1 202 ? 26.421 24.939 45.691 1.00 82.88 202 LYS A C 1
ATOM 1638 O O . LYS A 1 202 ? 27.228 24.234 46.303 1.00 82.88 202 LYS A O 1
ATOM 1643 N N . TYR A 1 203 ? 26.537 25.214 44.394 1.00 77.81 203 TYR A N 1
ATOM 1644 C CA . TYR A 1 203 ? 27.558 24.652 43.504 1.00 77.81 203 TYR A CA 1
ATOM 1645 C C . TYR A 1 203 ? 28.479 25.711 42.879 1.00 77.81 203 TYR A C 1
ATOM 1647 O O . TYR A 1 203 ? 29.553 25.358 42.383 1.00 77.81 203 TYR A O 1
ATOM 1655 N N . GLY A 1 204 ? 28.113 26.994 42.939 1.00 65.62 204 GLY A N 1
ATOM 1656 C CA . GLY A 1 204 ? 28.972 28.107 42.547 1.00 65.62 204 GLY A CA 1
ATOM 1657 C C . GLY A 1 204 ? 30.128 28.281 43.529 1.00 65.62 204 GLY A C 1
ATOM 1658 O O . GLY A 1 204 ? 29.953 28.287 44.747 1.00 65.62 204 GLY A O 1
ATOM 1659 N N . LYS A 1 205 ? 31.340 28.363 42.985 1.00 52.38 205 LYS A N 1
ATOM 1660 C CA . LYS A 1 205 ? 32.567 28.682 43.723 1.00 52.38 205 LYS A CA 1
ATOM 1661 C C . LYS A 1 205 ? 32.861 30.169 43.682 1.00 52.38 205 LYS A C 1
ATOM 1663 O O . LYS A 1 205 ? 32.693 30.751 42.590 1.00 52.38 205 LYS A O 1
#

pLDDT: mean 75.72, std 15.87, range [34.41, 94.5]

Secondary structure (DSSP, 8-state):
----HHHHHHHHHHHHHHHHHHHHHHHHHHHHHHHHHTSSS--HHHHHHHHHHHHHHHHHHHHHHT-THHHHHHHHHS----B-TTT--B-S---TTT---HHHHHHHHTT---S------------------B-TTT-PBP-SHHHHHHT--HHHHHHHGGG------------PBPTTT--B--SHHHHHHTS-HHHHHHH--

Sequence (205 aa):
MAKSLENVQKRKEQVVQKINEKKEEQDDIIRQSLKEQDNETPNHELIGDLEDEWRKLEDEIRKLEDDPVFTELYDLENPIEIRCSGCNREVDELDDETDLCRRCTEESEEGNVSGGYTDDNQETEEDDKEDEPECAECGEILKTPEEIKNQICQKCEDKDEEEEDEDESEEEEEDEECSECGTVLEEEEEIRTGICKECAEKYGK

Radius of gyration: 33.37 Å; chains: 1; bounding box: 86×52×77 Å

Foldseek 3Di:
DDPDLVNLVVVLVVLVVVLVVLVVVLVVLVVVLVVQVPDPDRPPVVNVVSVVVNVVSVVVSVVSVVPCSVVVNVCVVDPPQQAAPVPRDGDPDADPVRSHDPVVVCCVVVPPDDDDDDDDDDDDDDDDCPPQQAQPPPRHGADDPVCSVVSHHPVRVVVVVVPPDDPDDDPPPPFQAQPPPRHGDPDPVCSVVSHDPVRCVVPPD